Protein AF-A0A9N8YMP3-F1 (afdb_monomer_lite)

Organism: NCBI:txid144530

Foldseek 3Di:
DQAPVVRDDDDPLQFPPDDLAPPDPDGHSHGLVVQLVQQVVVPDVPDPDFRARPPPRHGDDPVSNVVSVVCVVLSPCVLVPVVPVVPDDDDDDDDDPDDPPDLAAWEWEAELQGDTDIDRCNQQQFPLSVLVVCCVPVVQHSVQWFKDFPNDTGDRVGTCVVVVDGHHHYIYTWGFLDDDDVVRFQFKKKKKKKWADQVLDDWDWKKKKFWDQVLHTDDIATLVFAADPLFRQWGKAHWDADNVRRMIMIMIMHRLLPHDPSTFKIWIKIFTDPDQFPLRIHPMDMAIDRPVCRVDGQFDDDRVLRGRARMFRAWMFGADPVRTTTIIGNGHGFRADPVGCVRVSVSVSSSCPDD

pLDDT: mean 83.53, std 16.49, range [27.0, 98.19]

Radius of gyration: 24.07 Å; chains: 1; bounding box: 60×66×65 Å

Structure (mmCIF, N/CA/C/O backbone):
data_AF-A0A9N8YMP3-F1
#
_entry.id   AF-A0A9N8YMP3-F1
#
loop_
_atom_site.group_PDB
_atom_site.id
_atom_site.type_symbol
_atom_site.label_atom_id
_atom_site.label_alt_id
_atom_site.label_comp_id
_atom_site.label_asym_id
_atom_site.label_entity_id
_atom_site.label_seq_id
_atom_site.pdbx_PDB_ins_code
_atom_site.Cartn_x
_atom_site.Cartn_y
_atom_site.Cartn_z
_atom_site.occupancy
_atom_site.B_iso_or_equiv
_atom_site.auth_seq_id
_atom_site.auth_comp_id
_atom_site.auth_asym_id
_atom_site.auth_atom_id
_atom_site.pdbx_PDB_model_num
ATOM 1 N N . MET A 1 1 ? -25.312 -15.700 9.012 1.00 73.06 1 MET A N 1
ATOM 2 C CA . MET A 1 1 ? -25.686 -17.130 9.113 1.00 73.06 1 MET A CA 1
ATOM 3 C C . MET A 1 1 ? -25.722 -17.533 10.583 1.00 73.06 1 MET A C 1
ATOM 5 O O . MET A 1 1 ? -24.902 -17.037 11.347 1.00 73.06 1 MET A O 1
ATOM 9 N N . LYS A 1 2 ? -26.663 -18.379 11.015 1.00 79.44 2 LYS A N 1
ATOM 10 C CA . LYS A 1 2 ? -26.751 -18.807 12.422 1.00 79.44 2 LYS A CA 1
ATOM 11 C C . LYS A 1 2 ? -25.827 -20.002 12.665 1.00 79.44 2 LYS A C 1
ATOM 13 O O . LYS A 1 2 ? -25.918 -20.987 11.943 1.00 79.44 2 LYS A O 1
ATOM 18 N N . CYS A 1 3 ? -24.935 -19.908 13.651 1.00 84.88 3 CYS A N 1
ATOM 19 C CA . CYS A 1 3 ? -24.037 -21.011 14.009 1.00 84.88 3 CYS A CA 1
ATOM 20 C C . CYS A 1 3 ? -24.812 -22.107 14.757 1.00 84.88 3 CYS A C 1
ATOM 22 O O . CYS A 1 3 ? -25.481 -21.805 15.743 1.00 84.88 3 CYS A O 1
ATOM 24 N N . SER A 1 4 ? -24.698 -23.369 14.338 1.00 90.19 4 SER A N 1
ATOM 25 C CA . SER A 1 4 ? -25.407 -24.500 14.963 1.00 90.19 4 SER A CA 1
ATOM 26 C C . SER A 1 4 ? -24.904 -24.835 16.373 1.00 90.19 4 SER A C 1
ATOM 28 O O . SER A 1 4 ? -25.681 -25.296 17.206 1.00 90.19 4 SER A O 1
ATOM 30 N N . ALA A 1 5 ? -23.638 -24.539 16.684 1.00 89.06 5 ALA A N 1
ATOM 31 C CA . ALA A 1 5 ? -23.069 -24.774 18.011 1.00 89.06 5 ALA A CA 1
ATOM 32 C C . ALA A 1 5 ? -23.401 -23.656 19.014 1.00 89.06 5 ALA A C 1
ATOM 34 O O . ALA A 1 5 ? -23.976 -23.920 20.062 1.00 89.06 5 ALA A O 1
ATOM 35 N N . CYS A 1 6 ? -23.057 -22.395 18.714 1.00 85.75 6 CYS A N 1
ATOM 36 C CA . CYS A 1 6 ? -23.296 -21.288 19.656 1.00 85.75 6 CYS A CA 1
ATOM 37 C C . CYS A 1 6 ? -24.661 -20.609 19.504 1.00 85.75 6 CYS A C 1
ATOM 39 O O . CYS A 1 6 ? -24.975 -19.733 20.297 1.00 85.75 6 CYS A O 1
ATOM 41 N N . GLN A 1 7 ? -25.456 -20.967 18.490 1.00 86.75 7 GLN A N 1
ATOM 42 C CA . GLN A 1 7 ? -26.788 -20.406 18.215 1.00 86.75 7 GLN A CA 1
ATOM 43 C C . GLN A 1 7 ? -26.826 -18.884 17.970 1.00 86.75 7 GLN A C 1
ATOM 45 O O . GLN A 1 7 ? -27.905 -18.306 17.848 1.00 86.75 7 GLN A O 1
ATOM 50 N N . ILE A 1 8 ? -25.668 -18.235 17.817 1.00 75.69 8 ILE A N 1
ATOM 51 C CA . ILE A 1 8 ? -25.543 -16.801 17.533 1.00 75.69 8 ILE A CA 1
ATOM 52 C C . ILE A 1 8 ? -25.582 -16.563 16.015 1.00 75.69 8 ILE A C 1
ATOM 54 O O . ILE A 1 8 ? -25.026 -17.342 15.232 1.00 75.69 8 ILE A O 1
ATOM 58 N N . ASN A 1 9 ? -26.219 -15.464 15.598 1.00 69.75 9 ASN A N 1
ATOM 59 C CA . ASN A 1 9 ? -26.126 -14.957 14.230 1.00 69.75 9 ASN A CA 1
ATOM 60 C C . ASN A 1 9 ? -24.720 -14.400 13.988 1.00 69.75 9 ASN A C 1
ATOM 62 O O . ASN A 1 9 ? -24.316 -13.427 14.613 1.00 69.75 9 ASN A O 1
ATOM 66 N N . LYS A 1 10 ? -23.976 -15.038 13.090 1.00 77.06 10 LYS A N 1
ATOM 67 C CA . LYS A 1 10 ? -22.593 -14.705 12.748 1.00 77.06 10 LYS A CA 1
ATOM 68 C C . LYS A 1 10 ? -22.491 -14.193 11.315 1.00 77.06 10 LYS A C 1
ATOM 70 O O . LYS A 1 10 ? -23.307 -14.559 10.458 1.00 77.06 10 LYS A O 1
ATOM 75 N N . LEU A 1 11 ? -21.501 -13.351 11.044 1.00 70.94 11 LEU A N 1
ATOM 76 C CA . LEU A 1 11 ? -21.203 -12.922 9.679 1.00 70.94 11 LEU A CA 1
ATOM 77 C C . LEU A 1 11 ? -20.688 -14.113 8.861 1.00 70.94 11 LEU A C 1
ATOM 79 O O . LEU A 1 11 ? -20.148 -15.074 9.405 1.00 70.94 11 LEU A O 1
ATOM 83 N N . THR A 1 12 ? -20.860 -14.071 7.541 1.00 72.25 12 THR A N 1
ATOM 84 C CA . THR A 1 12 ? -20.462 -15.188 6.668 1.00 72.25 12 THR A CA 1
ATOM 85 C C . THR A 1 12 ? -18.964 -15.485 6.749 1.00 72.25 12 THR A C 1
ATOM 87 O O . THR A 1 12 ? -18.567 -16.644 6.742 1.00 72.25 12 THR A O 1
ATOM 90 N N . ASN A 1 13 ? -18.140 -14.449 6.925 1.00 75.81 13 ASN A N 1
ATOM 91 C CA . ASN A 1 13 ? -16.690 -14.564 7.090 1.00 75.81 13 ASN A CA 1
ATOM 92 C C . ASN A 1 13 ? -16.248 -15.119 8.459 1.00 75.81 13 ASN A C 1
ATOM 94 O O . ASN A 1 13 ? -15.053 -15.308 8.666 1.00 75.81 13 ASN A O 1
ATOM 98 N N . GLU A 1 14 ? -17.178 -15.378 9.384 1.00 80.75 14 GLU A N 1
ATOM 99 C CA . GLU A 1 14 ? -16.896 -16.060 10.653 1.00 80.75 14 GLU A CA 1
ATOM 100 C C . GLU A 1 14 ? -17.025 -17.582 10.562 1.00 80.75 14 GLU A C 1
ATOM 102 O O . GLU A 1 14 ? -16.758 -18.288 11.537 1.00 80.75 14 GLU A O 1
ATOM 107 N N . PHE A 1 15 ? -17.450 -18.100 9.412 1.00 86.81 15 PHE A N 1
ATOM 108 C CA . PHE A 1 15 ? -17.493 -19.526 9.115 1.00 86.81 15 PHE A CA 1
ATOM 109 C C . PHE A 1 15 ? -16.256 -19.927 8.307 1.00 86.81 15 PHE A C 1
ATOM 111 O O . PHE A 1 15 ? -15.625 -19.069 7.684 1.00 86.81 15 PHE A O 1
ATOM 118 N N . PRO A 1 16 ? -15.873 -21.215 8.327 1.00 82.69 16 PRO A N 1
ATOM 119 C CA . PRO A 1 16 ? -14.780 -21.703 7.503 1.00 82.69 16 PRO A CA 1
ATOM 120 C C . PRO A 1 16 ? -15.005 -21.335 6.029 1.00 82.69 16 PRO A C 1
ATOM 122 O O . PRO A 1 16 ? -16.099 -21.567 5.512 1.00 82.69 16 PRO A O 1
ATOM 125 N N . PRO A 1 17 ? -13.999 -20.764 5.343 1.00 70.50 17 PRO A N 1
ATOM 126 C CA . PRO A 1 17 ? -14.133 -20.371 3.939 1.00 70.50 17 PRO A CA 1
ATOM 127 C C . PRO A 1 17 ? -14.216 -21.581 2.995 1.00 70.50 17 PRO A C 1
ATOM 129 O O . PRO A 1 17 ? -14.598 -21.440 1.837 1.00 70.50 17 PRO A O 1
ATOM 132 N N . THR A 1 18 ? -13.847 -22.764 3.487 1.00 78.44 18 THR A N 1
ATOM 133 C CA . THR A 1 18 ? -13.845 -24.043 2.775 1.00 78.44 18 THR A CA 1
ATOM 134 C C . THR A 1 18 ? -14.476 -25.129 3.644 1.00 78.44 18 THR A C 1
ATOM 136 O O . THR A 1 18 ? -14.798 -24.908 4.816 1.00 78.44 18 THR A O 1
ATOM 139 N N . LYS A 1 19 ? -14.658 -26.324 3.074 1.00 87.75 19 LYS A N 1
ATOM 140 C CA . LYS A 1 19 ? -15.100 -27.502 3.827 1.00 87.75 19 LYS A CA 1
ATOM 141 C C . LYS A 1 19 ? -14.121 -27.801 4.989 1.00 87.75 19 LYS A C 1
ATOM 143 O O . LYS A 1 19 ? -12.931 -27.515 4.843 1.00 87.75 19 LYS A O 1
ATOM 148 N N . PRO A 1 20 ? -14.582 -28.362 6.129 1.00 86.69 20 PRO A N 1
ATOM 149 C CA . PRO A 1 20 ? -13.708 -28.681 7.267 1.00 86.69 20 PRO A CA 1
ATOM 150 C C . PRO A 1 20 ? -12.558 -29.636 6.933 1.00 86.69 20 PRO A C 1
ATOM 152 O O . PRO A 1 20 ? -11.473 -29.499 7.489 1.00 86.69 20 PRO A O 1
ATOM 155 N N . THR A 1 21 ? -12.805 -30.588 6.033 1.00 88.81 21 THR A N 1
ATOM 156 C CA . THR A 1 21 ? -11.794 -31.442 5.400 1.00 88.81 21 THR A CA 1
ATOM 157 C C . THR A 1 21 ? -12.137 -31.636 3.935 1.00 88.81 21 THR A C 1
ATOM 159 O O . THR A 1 21 ? -13.293 -31.457 3.534 1.00 88.81 21 THR A O 1
ATOM 162 N N . ASP A 1 22 ? -11.171 -32.106 3.152 1.00 87.06 22 ASP A N 1
ATOM 163 C CA . ASP A 1 22 ? -11.402 -32.468 1.750 1.00 87.06 22 ASP A CA 1
ATOM 164 C C . ASP A 1 22 ? -12.348 -33.674 1.602 1.00 87.06 22 ASP A C 1
ATOM 166 O O . ASP A 1 22 ? -12.923 -33.897 0.539 1.00 87.06 22 ASP A O 1
ATOM 170 N N . LYS A 1 23 ? -12.551 -34.440 2.685 1.00 88.50 23 LYS A N 1
ATOM 171 C CA . LYS A 1 23 ? -13.461 -35.598 2.749 1.00 88.50 23 LYS A CA 1
ATOM 172 C C . LYS A 1 23 ? -14.896 -35.226 3.131 1.00 88.50 23 LYS A C 1
ATOM 174 O O . LYS A 1 23 ? -15.773 -36.085 3.108 1.00 88.50 23 LYS A O 1
ATOM 179 N N . CYS A 1 24 ? -15.148 -33.982 3.529 1.00 88.06 24 CYS A N 1
ATOM 180 C CA . CYS A 1 24 ? -16.499 -33.507 3.796 1.00 88.06 24 CYS A CA 1
ATOM 181 C C . CYS A 1 24 ? -17.263 -33.312 2.476 1.00 88.06 24 CYS A C 1
ATOM 183 O O . CYS A 1 24 ? -16.731 -32.770 1.511 1.00 88.06 24 CYS A O 1
ATOM 185 N N . GLU A 1 25 ? -18.556 -33.639 2.458 1.00 88.88 25 GLU A N 1
ATOM 186 C CA . GLU A 1 25 ? -19.487 -33.233 1.385 1.00 88.88 25 GLU A CA 1
ATOM 187 C C . GLU A 1 25 ? -20.418 -32.095 1.811 1.00 88.88 25 GLU A C 1
ATOM 189 O O . GLU A 1 25 ? -21.460 -31.844 1.214 1.00 88.88 25 GLU A O 1
ATOM 194 N N . HIS A 1 26 ? -20.024 -31.376 2.858 1.00 83.19 26 HIS A N 1
ATOM 195 C CA . HIS A 1 26 ? -20.776 -30.266 3.417 1.00 83.19 26 HIS A CA 1
ATOM 196 C C . HIS A 1 26 ? -19.856 -29.079 3.713 1.00 83.19 26 HIS A C 1
ATOM 198 O O . HIS A 1 26 ? -18.647 -29.222 3.917 1.00 83.19 26 HIS A O 1
ATOM 204 N N . VAL A 1 27 ? -20.460 -27.895 3.761 1.00 85.38 27 VAL A N 1
ATOM 205 C CA . VAL A 1 27 ? -19.875 -26.722 4.415 1.00 85.38 27 VAL A CA 1
ATOM 206 C C . VAL A 1 27 ? -20.202 -26.762 5.906 1.00 85.38 27 VAL A C 1
ATOM 208 O O . VAL A 1 27 ? -21.187 -27.379 6.312 1.00 85.38 27 VAL A O 1
ATOM 211 N N . SER A 1 28 ? -19.367 -26.132 6.730 1.00 89.50 28 SER A N 1
ATOM 212 C CA . SER A 1 28 ? -19.581 -26.128 8.178 1.00 89.50 28 SER A CA 1
ATOM 213 C C . SER A 1 28 ? -20.767 -25.257 8.570 1.00 89.50 28 SER A C 1
ATOM 215 O O . SER A 1 28 ? -20.823 -24.081 8.205 1.00 89.50 28 SER A O 1
ATOM 217 N N . THR A 1 29 ? -21.671 -25.792 9.389 1.00 91.06 29 THR A N 1
ATOM 218 C CA . THR A 1 29 ? -22.718 -25.004 10.063 1.00 91.06 29 THR A CA 1
ATOM 219 C C . THR A 1 29 ? -22.224 -24.384 11.374 1.00 91.06 29 THR A C 1
ATOM 221 O O . THR A 1 29 ? -22.934 -23.596 12.006 1.00 91.06 29 THR A O 1
ATOM 224 N N . LEU A 1 30 ? -20.991 -24.699 11.784 1.00 91.44 30 LEU A N 1
ATOM 225 C CA . LEU A 1 30 ? -20.308 -24.095 12.920 1.00 91.44 30 LEU A CA 1
ATOM 226 C C . LEU A 1 30 ? -19.446 -22.917 12.455 1.00 91.44 30 LEU A C 1
ATOM 228 O O . LEU A 1 30 ? -18.732 -23.008 11.454 1.00 91.44 30 LEU A O 1
ATOM 232 N N . CYS A 1 31 ? -19.452 -21.829 13.227 1.00 91.19 31 CYS A N 1
ATOM 233 C CA . CYS A 1 31 ? -18.470 -20.760 13.059 1.00 91.19 31 CYS A CA 1
ATOM 234 C C . CYS A 1 31 ? -17.057 -21.261 13.414 1.00 91.19 31 CYS A C 1
ATOM 236 O O . CYS A 1 31 ? -16.902 -22.184 14.218 1.00 91.19 31 CYS A O 1
ATOM 238 N N . LEU A 1 32 ? -16.024 -20.619 12.863 1.00 88.25 32 LEU A N 1
ATOM 239 C CA . LEU A 1 32 ? -14.609 -20.974 13.038 1.00 88.25 32 LEU A CA 1
ATOM 240 C C . LEU A 1 32 ? -14.211 -21.126 14.512 1.00 88.25 32 LEU A C 1
ATOM 242 O O . LEU A 1 32 ? -13.500 -22.067 14.850 1.00 88.25 32 LEU A O 1
ATOM 246 N N . ARG A 1 33 ? -14.719 -20.256 15.400 1.00 91.31 33 ARG A N 1
ATOM 247 C CA . ARG A 1 33 ? -14.488 -20.356 16.853 1.00 91.31 33 ARG A CA 1
ATOM 248 C C . ARG A 1 33 ? -14.958 -21.694 17.416 1.00 91.31 33 ARG A C 1
ATOM 250 O O . ARG A 1 33 ? -14.217 -22.359 18.129 1.00 91.31 33 ARG A O 1
ATOM 257 N N . CYS A 1 34 ? -16.211 -22.046 17.136 1.00 92.69 34 CYS A N 1
ATOM 258 C CA . CYS A 1 34 ? -16.833 -23.256 17.664 1.00 92.69 34 CYS A CA 1
ATOM 259 C C . CYS A 1 34 ? -16.212 -24.508 17.051 1.00 92.69 34 CYS A C 1
ATOM 261 O O . CYS A 1 34 ? -15.977 -25.472 17.769 1.00 92.69 34 CYS A O 1
ATOM 263 N N . LEU A 1 35 ? -15.910 -24.468 15.752 1.00 92.00 35 LEU A N 1
ATOM 264 C CA . LEU A 1 35 ? -15.266 -25.578 15.064 1.00 92.00 35 LEU A CA 1
ATOM 265 C C . LEU A 1 35 ? -13.868 -25.858 15.634 1.00 92.00 35 LEU A C 1
ATOM 267 O O . LEU A 1 35 ? -13.554 -27.003 15.940 1.00 92.00 35 LEU A O 1
ATOM 271 N N . VAL A 1 36 ? -13.052 -24.818 15.842 1.00 91.00 36 VAL A N 1
ATOM 272 C CA . VAL A 1 36 ? -11.715 -24.974 16.433 1.00 91.00 36 VAL A CA 1
ATOM 273 C C . VAL A 1 36 ? -11.778 -25.455 17.878 1.00 91.00 36 VAL A C 1
ATOM 275 O O . VAL A 1 36 ? -11.037 -26.367 18.231 1.00 91.00 36 VAL A O 1
ATOM 278 N N . ALA A 1 37 ? -12.688 -24.915 18.692 1.00 90.69 37 ALA A N 1
ATOM 279 C CA . ALA A 1 37 ? -12.863 -25.383 20.066 1.00 90.69 37 ALA A CA 1
ATOM 280 C C . ALA A 1 37 ? -13.199 -26.884 20.122 1.00 90.69 37 ALA A C 1
ATOM 282 O O . ALA A 1 37 ? -12.746 -27.591 21.019 1.00 90.69 37 ALA A O 1
ATOM 283 N N . GLU A 1 38 ? -13.967 -27.388 19.156 1.00 91.12 38 GLU A N 1
ATOM 284 C CA . GLU A 1 38 ? -14.316 -28.805 19.097 1.00 91.12 38 GLU A CA 1
ATOM 285 C C . GLU A 1 38 ? -13.156 -29.684 18.599 1.00 91.12 38 GLU A C 1
ATOM 287 O O . GLU A 1 38 ? -12.966 -30.791 19.100 1.00 91.12 38 GLU A O 1
ATOM 292 N N . ILE A 1 39 ? -12.319 -29.174 17.689 1.00 89.44 39 ILE A N 1
ATOM 293 C CA . ILE A 1 39 ? -11.058 -29.824 17.290 1.00 89.44 39 ILE A CA 1
ATOM 294 C C . ILE A 1 39 ? -10.093 -29.916 18.484 1.00 89.44 39 ILE A C 1
ATOM 296 O O . ILE A 1 39 ? -9.478 -30.956 18.710 1.00 89.44 39 ILE A O 1
ATOM 300 N N . GLU A 1 40 ? -9.969 -28.851 19.279 1.00 88.25 40 GLU A N 1
ATOM 301 C CA . GLU A 1 40 ? -9.091 -28.819 20.456 1.00 88.25 40 GLU A CA 1
ATOM 302 C C . GLU A 1 40 ? -9.563 -29.769 21.568 1.00 88.25 40 GLU A C 1
ATOM 304 O O . GLU A 1 40 ? -8.735 -30.418 22.201 1.00 88.25 40 GLU A O 1
ATOM 309 N N . LYS A 1 41 ? -10.878 -29.943 21.765 1.00 88.12 41 LYS A N 1
ATOM 310 C CA . LYS A 1 41 ? -11.416 -30.936 22.718 1.00 88.12 41 LYS A CA 1
ATOM 311 C C . LYS A 1 41 ? -11.065 -32.380 22.360 1.00 88.12 41 LYS A C 1
ATOM 313 O O . LYS A 1 41 ? -10.952 -33.212 23.262 1.00 88.12 41 LYS A O 1
ATOM 318 N N . GLN A 1 42 ? -10.916 -32.679 21.069 1.00 86.38 42 GLN A N 1
ATOM 319 C CA . GLN A 1 42 ? -10.496 -33.998 20.589 1.00 86.38 42 GLN A CA 1
ATOM 320 C C . GLN A 1 42 ? -8.990 -34.237 20.800 1.00 86.38 42 GLN A C 1
ATOM 322 O O . GLN A 1 42 ? -8.567 -35.384 20.908 1.00 86.38 42 GLN A O 1
ATOM 327 N N . LYS A 1 43 ? -8.179 -33.175 20.942 1.00 79.81 43 LYS A N 1
ATOM 328 C CA . LYS A 1 43 ? -6.745 -33.246 21.280 1.00 79.81 43 LYS A CA 1
ATOM 329 C C . LYS A 1 43 ? -6.539 -33.525 22.776 1.00 79.81 43 LYS A C 1
ATOM 331 O O . LYS A 1 43 ? -6.005 -32.693 23.506 1.00 79.81 43 LYS A O 1
ATOM 336 N N . LYS A 1 44 ? -6.961 -34.694 23.270 1.00 70.75 44 LYS A N 1
ATOM 337 C CA . LYS A 1 44 ? -6.596 -35.133 24.629 1.00 70.75 44 LYS A CA 1
ATOM 338 C C . LYS A 1 44 ? -5.189 -35.747 24.619 1.00 70.75 44 LYS A C 1
ATOM 340 O O . LYS A 1 44 ? -4.890 -36.545 23.736 1.00 70.75 44 LYS A O 1
ATOM 345 N N . PRO A 1 45 ? -4.334 -35.449 25.617 1.00 59.53 45 PRO A N 1
ATOM 346 C CA . PRO A 1 45 ? -2.934 -35.895 25.650 1.00 59.53 45 PRO A CA 1
ATOM 347 C C . PRO A 1 45 ? -2.736 -37.421 25.750 1.00 59.53 45 PRO A C 1
ATOM 349 O O . PRO A 1 45 ? -1.603 -37.888 25.718 1.00 59.53 45 PRO A O 1
ATOM 352 N N . SER A 1 46 ? -3.813 -38.204 25.864 1.00 57.81 46 SER A N 1
ATOM 353 C CA . SER A 1 46 ? -3.794 -39.661 26.036 1.00 57.81 46 SER A CA 1
ATOM 354 C C . SER A 1 46 ? -4.654 -40.441 25.026 1.00 57.81 46 SER A C 1
ATOM 356 O O . SER A 1 46 ? -4.819 -41.648 25.190 1.00 57.81 46 SER A O 1
ATOM 358 N N . SER A 1 47 ? -5.199 -39.803 23.981 1.00 58.06 47 SER A N 1
ATOM 359 C CA . SER A 1 47 ? -6.015 -40.487 22.962 1.00 58.06 47 SER A CA 1
ATOM 360 C C . SER A 1 47 ? -5.237 -40.746 21.667 1.00 58.06 47 SER A C 1
ATOM 362 O O . SER A 1 47 ? -4.741 -39.814 21.044 1.00 58.06 47 SER A O 1
ATOM 364 N N . ILE A 1 48 ? -5.199 -42.012 21.233 1.00 60.12 48 ILE A N 1
ATOM 365 C CA . ILE A 1 48 ? -4.673 -42.471 19.925 1.00 60.12 48 ILE A CA 1
ATOM 366 C C . ILE A 1 48 ? -5.689 -42.201 18.787 1.00 60.12 48 ILE A C 1
ATOM 368 O O . ILE A 1 48 ? -5.434 -42.470 17.615 1.00 60.12 48 ILE A O 1
ATOM 372 N N . GLU A 1 49 ? -6.871 -41.672 19.111 1.00 66.62 49 GLU A N 1
ATOM 373 C CA . GLU A 1 49 ? -7.942 -41.454 18.141 1.00 66.62 49 GLU A CA 1
ATOM 374 C C . GLU A 1 49 ? -7.633 -40.306 17.172 1.00 66.62 49 GLU A C 1
ATOM 376 O O . GLU A 1 49 ? -7.294 -39.189 17.563 1.00 66.62 49 GLU A O 1
ATOM 381 N N . SER A 1 50 ? -7.794 -40.589 15.876 1.00 78.94 50 SER A N 1
ATOM 382 C CA . SER A 1 50 ? -7.704 -39.597 14.806 1.00 78.94 50 SER A CA 1
ATOM 383 C C . SER A 1 50 ? -8.795 -38.536 14.968 1.00 78.94 50 SER A C 1
ATOM 385 O O . SER A 1 50 ? -9.971 -38.897 15.053 1.00 78.94 50 SER A O 1
ATOM 387 N N . ILE A 1 51 ? -8.427 -37.256 14.918 1.00 89.12 51 ILE A N 1
ATOM 388 C CA . ILE A 1 51 ? -9.369 -36.127 14.956 1.00 89.12 51 ILE A CA 1
ATOM 389 C C . ILE A 1 51 ? -10.318 -36.190 13.756 1.00 89.12 51 ILE A C 1
ATOM 391 O O . ILE A 1 51 ? -9.909 -36.480 12.628 1.00 89.12 51 ILE A O 1
ATOM 395 N N . ARG A 1 52 ? -11.603 -35.928 14.001 1.00 92.62 52 ARG A N 1
ATOM 396 C CA . ARG A 1 52 ? -12.687 -36.060 13.022 1.00 92.62 52 ARG A CA 1
ATOM 397 C C . ARG A 1 52 ? -13.545 -34.800 12.960 1.00 92.62 52 ARG A C 1
ATOM 399 O O . ARG A 1 52 ? -13.695 -34.066 13.937 1.00 92.62 52 ARG A O 1
ATOM 406 N N . CYS A 1 53 ? -14.137 -34.572 11.790 1.00 91.12 53 CYS A N 1
ATOM 407 C CA . CYS A 1 53 ? -15.134 -33.534 11.582 1.00 91.12 53 CYS A CA 1
ATOM 408 C C . CYS A 1 53 ? -16.354 -33.800 12.468 1.00 91.12 53 CYS A C 1
ATOM 410 O O . CYS A 1 53 ? -16.887 -34.905 12.506 1.00 91.12 53 CYS A O 1
ATOM 412 N N . VAL A 1 54 ? -16.830 -32.763 13.139 1.00 90.81 54 VAL A N 1
ATOM 413 C CA . VAL A 1 54 ? -17.838 -32.869 14.204 1.00 90.81 54 VAL A CA 1
ATOM 414 C C . VAL A 1 54 ? -19.267 -32.979 13.672 1.00 90.81 54 VAL A C 1
ATOM 416 O O . VAL A 1 54 ? -20.179 -33.315 14.416 1.00 90.81 54 VAL A O 1
ATOM 419 N N . GLU A 1 55 ? -19.460 -32.717 12.378 1.00 91.75 55 GLU A N 1
ATOM 420 C CA . GLU A 1 55 ? -20.767 -32.761 11.715 1.00 91.75 55 GLU A CA 1
ATOM 421 C C . GLU A 1 55 ? -20.987 -34.050 10.912 1.00 91.75 55 GLU A C 1
ATOM 423 O O . GLU A 1 55 ? -22.120 -34.505 10.799 1.00 91.75 55 GLU A O 1
ATOM 428 N N . CYS A 1 56 ? -19.925 -34.660 10.368 1.00 91.94 56 CYS A N 1
ATOM 429 C CA . CYS A 1 56 ? -20.035 -35.867 9.532 1.00 91.94 56 CYS A CA 1
ATOM 430 C C . CYS A 1 56 ? -19.086 -37.011 9.916 1.00 91.94 56 CYS A C 1
ATOM 432 O O . CYS A 1 56 ? -19.088 -38.053 9.267 1.00 91.94 56 CYS A O 1
ATOM 434 N N . ASN A 1 57 ? -18.260 -36.834 10.951 1.00 91.81 57 ASN A N 1
ATOM 435 C CA . ASN A 1 57 ? -17.305 -37.825 11.453 1.00 91.81 57 ASN A CA 1
ATOM 436 C C . ASN A 1 57 ? -16.172 -38.227 10.477 1.00 91.81 57 ASN A C 1
ATOM 438 O O . ASN A 1 57 ? -15.438 -39.194 10.725 1.00 91.81 57 ASN A O 1
ATOM 442 N N . SER A 1 58 ? -15.995 -37.479 9.382 1.00 91.44 58 SER A N 1
ATOM 443 C CA . SER A 1 58 ? -14.898 -37.675 8.425 1.00 91.44 58 SER A CA 1
ATOM 444 C C . SER A 1 58 ? -13.532 -37.397 9.070 1.00 91.44 58 SER A C 1
ATOM 446 O O . SER A 1 58 ? -13.400 -36.408 9.791 1.00 91.44 58 SER A O 1
ATOM 448 N N . PRO A 1 59 ? -12.501 -38.229 8.828 1.00 90.44 59 PRO A N 1
ATOM 449 C CA . PRO A 1 59 ? -11.182 -38.059 9.441 1.00 90.44 59 PRO A CA 1
ATOM 450 C C . PRO A 1 59 ? -10.458 -36.818 8.907 1.00 90.44 59 PRO A C 1
ATOM 452 O O . PRO A 1 59 ? -10.470 -36.586 7.696 1.00 90.44 59 PRO A O 1
ATOM 455 N N . MET A 1 60 ? -9.801 -36.075 9.803 1.00 90.69 60 MET A N 1
ATOM 456 C CA . MET A 1 60 ? -9.024 -34.867 9.498 1.00 90.69 60 MET A CA 1
ATOM 457 C C . MET A 1 60 ? -7.524 -35.128 9.655 1.00 90.69 60 MET A C 1
ATOM 459 O O . MET A 1 60 ? -7.085 -35.635 10.691 1.00 90.69 60 MET A O 1
ATOM 463 N N . ASN A 1 61 ? -6.722 -34.743 8.666 1.00 87.94 61 ASN A N 1
ATOM 464 C CA . ASN A 1 61 ? -5.263 -34.806 8.765 1.00 87.94 61 ASN A CA 1
ATOM 465 C C . ASN A 1 61 ? -4.683 -33.580 9.505 1.00 87.94 61 ASN A C 1
ATOM 467 O O . ASN A 1 61 ? -5.380 -32.597 9.758 1.00 87.94 61 ASN A O 1
ATOM 471 N N . GLU A 1 62 ? -3.404 -33.636 9.884 1.00 84.38 62 GLU A N 1
ATOM 472 C CA . GLU A 1 62 ? -2.752 -32.566 10.658 1.00 84.38 62 GLU A CA 1
ATOM 473 C C . GLU A 1 62 ? -2.686 -31.228 9.905 1.00 84.38 62 GLU A C 1
ATOM 475 O O . GLU A 1 62 ? -2.836 -30.172 10.517 1.00 84.38 62 GLU A O 1
ATOM 480 N N . THR A 1 63 ? -2.519 -31.249 8.579 1.00 80.56 63 THR A N 1
ATOM 481 C CA . THR A 1 63 ? -2.462 -30.037 7.748 1.00 80.56 63 THR A CA 1
ATOM 482 C C . THR A 1 63 ? -3.810 -29.317 7.704 1.00 80.56 63 THR A C 1
ATOM 484 O O . THR A 1 63 ? -3.857 -28.097 7.852 1.00 80.56 63 THR A O 1
ATOM 487 N N . GLU A 1 64 ? -4.913 -30.055 7.565 1.00 88.19 64 GLU A N 1
ATOM 488 C CA . GLU A 1 64 ? -6.282 -29.519 7.610 1.00 88.19 64 GLU A CA 1
ATOM 489 C C . GLU A 1 64 ? -6.594 -28.906 8.984 1.00 88.19 64 GLU A C 1
ATOM 491 O O . GLU A 1 64 ? -7.170 -27.818 9.083 1.00 88.19 64 GLU A O 1
ATOM 496 N N . GLN A 1 65 ? -6.159 -29.572 10.059 1.00 87.94 65 GLN A N 1
ATOM 497 C CA . GLN A 1 65 ? -6.297 -29.048 11.417 1.00 87.94 65 GLN A CA 1
ATOM 498 C C . GLN A 1 65 ? -5.505 -27.749 11.605 1.00 87.94 65 GLN A C 1
ATOM 500 O O . GLN A 1 65 ? -6.057 -26.768 12.108 1.00 87.94 65 GLN A O 1
ATOM 505 N N . GLU A 1 66 ? -4.229 -27.721 11.203 1.00 83.19 66 GLU A N 1
ATOM 506 C CA . GLU A 1 66 ? -3.384 -26.530 11.350 1.00 83.19 66 GLU A CA 1
ATOM 507 C C . GLU A 1 66 ? -3.882 -25.377 10.475 1.00 83.19 66 GLU A C 1
ATOM 509 O O . GLU A 1 66 ? -3.818 -24.220 10.893 1.00 83.19 66 GLU A O 1
ATOM 514 N N . PHE A 1 67 ? -4.456 -25.669 9.304 1.00 81.75 67 PHE A N 1
ATOM 515 C CA . PHE A 1 67 ? -5.108 -24.667 8.465 1.00 81.75 67 PHE A CA 1
ATOM 516 C C . PHE A 1 67 ? -6.286 -24.002 9.186 1.00 81.75 67 PHE A C 1
ATOM 518 O O . PHE A 1 67 ? -6.353 -22.772 9.234 1.00 81.75 67 PHE A O 1
ATOM 525 N N . LEU A 1 68 ? -7.195 -24.774 9.792 1.00 83.75 68 LEU A N 1
ATOM 526 C CA . LEU A 1 68 ? -8.336 -24.222 10.534 1.00 83.75 68 LEU A CA 1
ATOM 527 C C . LEU A 1 68 ? -7.894 -23.459 11.789 1.00 83.75 68 LEU A C 1
ATOM 529 O O . LEU A 1 68 ? -8.399 -22.364 12.054 1.00 83.75 68 LEU A O 1
ATOM 533 N N . LEU A 1 69 ? -6.911 -23.989 12.523 1.00 83.25 69 LEU A N 1
ATOM 534 C CA . LEU A 1 69 ? -6.309 -23.332 13.687 1.00 83.25 69 LEU A CA 1
ATOM 535 C C . LEU A 1 69 ? -5.647 -22.008 13.301 1.00 83.25 69 LEU A C 1
ATOM 537 O O . LEU A 1 69 ? -5.877 -20.992 13.954 1.00 83.25 69 LEU A O 1
ATOM 541 N N . THR A 1 70 ? -4.876 -21.992 12.215 1.00 72.75 70 THR A N 1
ATOM 542 C CA . THR A 1 70 ? -4.212 -20.790 11.696 1.00 72.75 70 THR A CA 1
ATOM 543 C C . THR A 1 70 ? -5.222 -19.790 11.142 1.00 72.75 70 THR A C 1
ATOM 545 O O . THR A 1 70 ? -5.102 -18.595 11.407 1.00 72.75 70 THR A O 1
ATOM 548 N N . THR A 1 71 ? -6.268 -20.257 10.457 1.00 75.88 71 THR A N 1
ATOM 549 C CA . THR A 1 71 ? -7.375 -19.418 9.972 1.00 75.88 71 THR A CA 1
ATOM 550 C C . THR A 1 71 ? -8.095 -18.748 11.135 1.00 75.88 71 THR A C 1
ATOM 552 O O . THR A 1 71 ? -8.335 -17.548 11.093 1.00 75.88 71 THR A O 1
ATOM 555 N N . TRP A 1 72 ? -8.373 -19.480 12.216 1.00 83.06 72 TRP A N 1
ATOM 556 C CA . TRP A 1 72 ? -8.927 -18.918 13.447 1.00 83.06 72 TRP A CA 1
ATOM 557 C C . TRP A 1 72 ? -7.939 -18.000 14.173 1.00 83.06 72 TRP A C 1
ATOM 559 O O . TRP A 1 72 ? -8.336 -16.968 14.705 1.00 83.06 72 TRP A O 1
ATOM 569 N N . ARG A 1 73 ? -6.646 -18.332 14.228 1.00 75.88 73 ARG A N 1
ATOM 570 C CA . ARG A 1 73 ? -5.598 -17.502 14.852 1.00 75.88 73 ARG A CA 1
ATOM 571 C C . ARG A 1 73 ? -5.460 -16.152 14.144 1.00 75.88 73 ARG A C 1
ATOM 573 O O . ARG A 1 73 ? -5.375 -15.129 14.813 1.00 75.88 73 ARG A O 1
ATOM 580 N N . ASN A 1 74 ? -5.541 -16.164 12.818 1.00 67.94 74 ASN A N 1
ATOM 581 C CA . ASN A 1 74 ? -5.419 -14.991 11.955 1.00 67.94 74 ASN A CA 1
ATOM 582 C C . ASN A 1 74 ? -6.778 -14.377 11.580 1.00 67.94 74 ASN A C 1
ATOM 584 O O . ASN A 1 74 ? -6.830 -13.422 10.804 1.00 67.94 74 ASN A O 1
ATOM 588 N N . ALA A 1 75 ? -7.878 -14.916 12.118 1.00 67.06 75 ALA A N 1
ATOM 589 C CA . ALA A 1 75 ? -9.232 -14.470 11.835 1.00 67.06 75 ALA A CA 1
ATOM 590 C C . ALA A 1 75 ? -9.402 -13.019 12.271 1.00 67.06 75 ALA A C 1
ATOM 592 O O . ALA A 1 75 ? -9.496 -12.704 13.456 1.00 67.06 75 ALA A O 1
ATOM 593 N N . ALA A 1 76 ? -9.500 -12.125 11.298 1.00 53.50 76 ALA A N 1
ATOM 594 C CA . ALA A 1 76 ? -9.529 -10.700 11.568 1.00 53.50 76 ALA A CA 1
ATOM 595 C C . ALA A 1 76 ? -10.823 -10.242 12.295 1.00 53.50 76 ALA A C 1
ATOM 597 O O . ALA A 1 76 ? -10.873 -9.131 12.812 1.00 53.50 76 ALA A O 1
ATOM 598 N N . PHE A 1 77 ? -11.864 -11.085 12.368 1.00 61.34 77 PHE A N 1
ATOM 599 C CA . PHE A 1 77 ? -13.095 -10.852 13.147 1.00 61.34 77 PHE A CA 1
ATOM 600 C C . PHE A 1 77 ? -12.971 -11.229 14.637 1.00 61.34 77 PHE A C 1
ATOM 602 O O . PHE A 1 77 ? -13.850 -10.891 15.427 1.00 61.34 77 PHE A O 1
ATOM 609 N N . LYS A 1 78 ? -11.874 -11.878 15.067 1.00 53.91 78 LYS A N 1
ATOM 610 C CA . LYS A 1 78 ? -11.568 -12.032 16.504 1.00 53.91 78 LYS A CA 1
ATOM 611 C C . LYS A 1 78 ? -11.447 -10.692 17.225 1.00 53.91 78 LYS A C 1
ATOM 613 O O . LYS A 1 78 ? -11.706 -10.631 18.418 1.00 53.91 78 LYS A O 1
ATOM 618 N N . LEU A 1 79 ? -11.082 -9.642 16.493 1.00 42.94 79 LEU A N 1
ATOM 619 C CA . LEU A 1 79 ? -10.983 -8.278 17.002 1.00 42.94 79 LEU A CA 1
ATOM 620 C C . LEU A 1 79 ? -12.344 -7.644 17.325 1.00 42.94 79 LEU A C 1
ATOM 622 O O . LEU A 1 79 ? -12.382 -6.706 18.111 1.00 42.94 79 LEU A O 1
ATOM 626 N N . ASP A 1 80 ? -13.437 -8.183 16.775 1.00 39.75 80 ASP A N 1
ATOM 627 C CA . ASP A 1 80 ? -14.786 -7.636 16.949 1.00 39.75 80 ASP A CA 1
ATOM 628 C C . ASP A 1 80 ? -15.609 -8.425 18.000 1.00 39.75 80 ASP A C 1
ATOM 630 O O . ASP A 1 80 ? -16.547 -7.889 18.581 1.00 39.75 80 ASP A O 1
ATOM 634 N N . ASN A 1 81 ? -15.256 -9.690 18.296 1.00 37.09 81 ASN A N 1
ATOM 635 C CA . ASN A 1 81 ? -16.159 -10.648 18.966 1.00 37.09 81 ASN A CA 1
ATOM 636 C C . ASN A 1 81 ? -15.785 -11.110 20.391 1.00 37.09 81 ASN A C 1
ATOM 638 O O . ASN A 1 81 ? -16.456 -11.993 20.936 1.00 37.09 81 ASN A O 1
ATOM 642 N N . GLU A 1 82 ? -14.790 -10.502 21.044 1.00 35.81 82 GLU A N 1
ATOM 643 C CA . GLU A 1 82 ? -14.621 -10.630 22.509 1.00 35.81 82 GLU A CA 1
ATOM 644 C C . GLU A 1 82 ? -15.588 -9.730 23.312 1.00 35.81 82 GLU A C 1
ATOM 646 O O . GLU A 1 82 ? -15.592 -9.755 24.543 1.00 35.81 82 GLU A O 1
ATOM 651 N N . LEU A 1 83 ? -16.463 -8.963 22.645 1.00 39.34 83 LEU A N 1
ATOM 652 C CA . LEU A 1 83 ? -17.525 -8.186 23.301 1.00 39.34 83 LEU A CA 1
ATOM 653 C C . LEU A 1 83 ? -18.823 -8.968 23.574 1.00 39.34 83 LEU A C 1
ATOM 655 O O . LEU A 1 83 ? -19.587 -8.561 24.444 1.00 39.34 83 LEU A O 1
ATOM 659 N N . ASP A 1 84 ? -19.054 -10.102 22.911 1.00 33.53 84 ASP A N 1
ATOM 660 C CA . ASP A 1 84 ? -20.370 -10.770 22.900 1.00 33.53 84 ASP A CA 1
ATOM 661 C C . ASP A 1 84 ? -20.553 -11.876 23.960 1.00 33.53 84 ASP A C 1
ATOM 663 O O . ASP A 1 84 ? -21.603 -12.508 24.034 1.00 33.53 84 ASP A O 1
ATOM 667 N N . LEU A 1 85 ? -19.536 -12.147 24.788 1.00 36.34 85 LEU A N 1
ATOM 668 C CA . LEU A 1 85 ? -19.617 -13.143 25.872 1.00 36.34 85 LEU A CA 1
ATOM 669 C C . LEU A 1 85 ? -19.956 -12.538 27.246 1.00 36.34 85 LEU A C 1
ATOM 671 O O . LEU A 1 85 ? -20.033 -13.274 28.224 1.00 36.34 85 LEU A O 1
ATOM 675 N N . LEU A 1 86 ? -20.190 -11.223 27.326 1.00 34.34 86 LEU A N 1
ATOM 676 C CA . LEU A 1 86 ? -20.588 -10.539 28.567 1.00 34.34 86 LEU A CA 1
ATOM 677 C C . LEU A 1 86 ? -22.025 -9.990 28.535 1.00 34.34 86 LEU A C 1
ATOM 679 O O . LEU A 1 86 ? -22.454 -9.349 29.488 1.00 34.34 86 LEU A O 1
ATOM 683 N N . SER A 1 87 ? -22.785 -10.238 27.465 1.00 33.81 87 SER A N 1
ATOM 684 C CA . SER A 1 87 ? -24.098 -9.622 27.216 1.00 33.81 87 SER A CA 1
ATOM 685 C C . SER A 1 87 ? -25.276 -10.605 27.255 1.00 33.81 87 SER A C 1
ATOM 687 O O . SER A 1 87 ? -26.292 -10.377 26.603 1.00 33.81 87 SER A O 1
ATOM 689 N N . GLN A 1 88 ? -25.194 -11.680 28.049 1.00 35.97 88 GLN A N 1
ATOM 690 C CA . GLN A 1 88 ? -26.371 -12.493 28.386 1.00 35.97 88 GLN A CA 1
ATOM 691 C C . GLN A 1 88 ? -26.410 -12.848 29.875 1.00 35.97 88 GLN A C 1
ATOM 693 O O . GLN A 1 88 ? -25.877 -13.865 30.301 1.00 35.97 88 GLN A O 1
ATOM 698 N N . ASN A 1 89 ? -27.081 -11.989 30.645 1.00 29.56 89 ASN A N 1
ATOM 699 C CA . ASN A 1 89 ? -27.98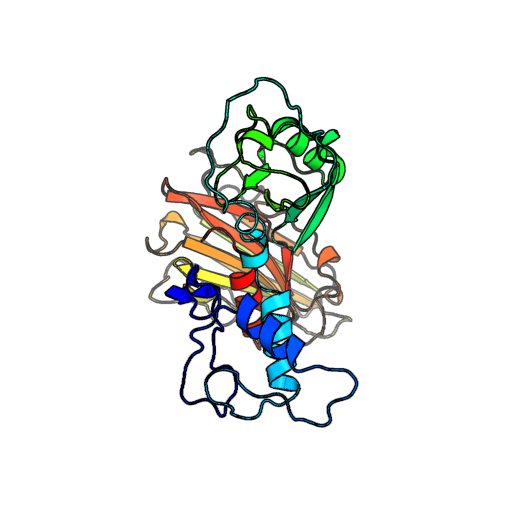2 -12.377 31.732 1.00 29.56 89 ASN A CA 1
ATOM 700 C C . ASN A 1 89 ? -28.999 -11.238 31.943 1.00 29.56 89 ASN A C 1
ATOM 702 O O . ASN A 1 89 ? -28.608 -10.155 32.378 1.00 29.56 89 ASN A O 1
ATOM 706 N N . PRO A 1 90 ? -30.291 -11.431 31.617 1.00 39.50 90 PRO A N 1
ATOM 707 C CA . PRO A 1 90 ? -31.329 -10.454 31.891 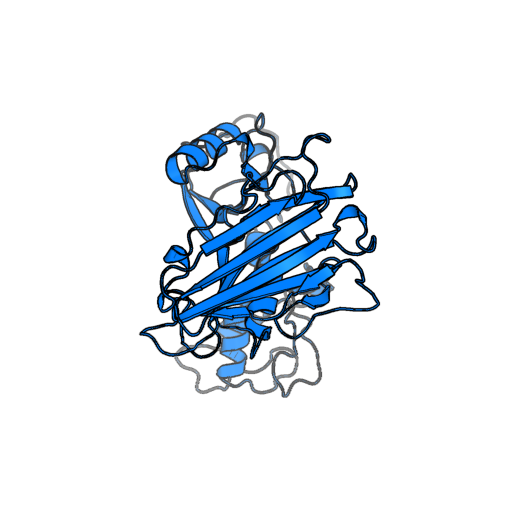1.00 39.50 90 PRO A CA 1
ATOM 708 C C . PRO A 1 90 ? -31.938 -10.745 33.262 1.00 39.50 90 PRO A C 1
ATOM 710 O O . PRO A 1 90 ? -32.818 -11.590 33.391 1.00 39.50 90 PRO A O 1
ATOM 713 N N . THR A 1 91 ? -31.516 -10.014 34.287 1.00 27.00 91 THR A N 1
ATOM 714 C CA . THR A 1 91 ? -32.345 -9.836 35.483 1.00 27.00 91 THR A CA 1
ATOM 715 C C . THR A 1 91 ? -32.220 -8.404 35.962 1.00 27.00 91 THR A C 1
ATOM 717 O O . THR A 1 91 ? -31.132 -7.952 36.307 1.00 27.00 91 THR A O 1
ATOM 720 N N . HIS A 1 92 ? -33.362 -7.716 35.943 1.00 36.81 92 HIS A N 1
ATOM 721 C CA . HIS A 1 92 ? -33.684 -6.534 36.734 1.00 36.81 92 HIS A CA 1
ATOM 722 C C . HIS A 1 92 ? -32.772 -6.355 37.956 1.00 36.81 92 HIS A C 1
ATOM 724 O O . HIS A 1 92 ? -32.761 -7.226 38.823 1.00 36.81 92 HIS A O 1
ATOM 730 N N . ASN A 1 93 ? -32.081 -5.215 38.048 1.00 28.77 93 ASN A N 1
ATOM 731 C CA . ASN A 1 93 ? -32.135 -4.344 39.225 1.00 28.77 93 ASN A CA 1
ATOM 732 C C . ASN A 1 93 ? -31.299 -3.069 39.039 1.00 28.77 93 ASN A C 1
ATOM 734 O O . ASN A 1 93 ? -30.121 -3.122 38.713 1.00 28.77 93 ASN A O 1
ATOM 738 N N . ASN A 1 94 ? -31.973 -1.950 39.306 1.00 28.62 94 ASN A N 1
ATOM 739 C CA . ASN A 1 94 ? -31.494 -0.688 39.864 1.00 28.62 94 ASN A CA 1
ATOM 740 C C . ASN A 1 94 ? -30.214 -0.066 39.291 1.00 28.62 94 ASN A C 1
ATOM 742 O O . ASN A 1 94 ? -29.095 -0.434 39.631 1.00 28.62 94 ASN A O 1
ATOM 746 N N . TYR A 1 95 ? -30.429 1.014 38.538 1.00 30.36 95 TYR A N 1
ATOM 747 C CA . TYR A 1 95 ? -29.469 2.098 38.381 1.00 30.36 95 TYR A CA 1
ATOM 748 C C . TYR A 1 95 ? -28.996 2.572 39.761 1.00 30.36 95 TYR A C 1
ATOM 750 O O . TYR A 1 95 ? -29.764 3.172 40.514 1.00 30.36 95 TYR A O 1
ATOM 758 N N . ILE A 1 96 ? -27.730 2.306 40.072 1.00 30.16 96 ILE A N 1
ATOM 759 C CA . ILE A 1 96 ? -26.966 3.061 41.058 1.00 30.16 96 ILE A CA 1
ATOM 760 C C . ILE A 1 96 ? -25.921 3.844 40.266 1.00 30.16 96 ILE A C 1
ATOM 762 O O . ILE A 1 96 ? -25.104 3.274 39.544 1.00 30.16 96 ILE A O 1
ATOM 766 N N . GLU A 1 97 ? -26.015 5.169 40.355 1.00 36.66 97 GLU A N 1
ATOM 767 C CA . GLU A 1 97 ? -24.972 6.093 39.931 1.00 36.66 97 GLU A CA 1
ATOM 768 C C . GLU A 1 97 ? -23.667 5.782 40.670 1.00 36.66 97 GLU A C 1
ATOM 770 O O . GLU A 1 97 ? -23.645 5.701 41.896 1.00 36.66 97 GLU A O 1
ATOM 775 N N . GLY A 1 98 ? -22.576 5.678 39.910 1.00 37.91 98 GLY A N 1
ATOM 776 C CA . GLY A 1 98 ? -21.220 5.641 40.445 1.00 37.91 98 GLY A CA 1
ATOM 777 C C . GLY A 1 98 ? -20.557 4.275 40.349 1.00 37.91 98 GLY A C 1
ATOM 778 O O . GLY A 1 98 ? -20.469 3.564 41.338 1.00 37.91 98 GLY A O 1
ATOM 779 N N . ASP A 1 99 ? -19.999 3.960 39.180 1.00 30.25 99 ASP A N 1
ATOM 780 C CA . ASP A 1 99 ? -18.820 3.096 39.134 1.00 30.25 99 ASP A CA 1
ATOM 781 C C . ASP A 1 99 ? -17.904 3.532 37.986 1.00 30.25 99 ASP A C 1
ATOM 783 O O . ASP A 1 99 ? -18.098 3.235 36.804 1.00 30.25 99 ASP A O 1
ATOM 787 N N . THR A 1 100 ? -16.893 4.321 38.341 1.00 39.69 100 THR A N 1
ATOM 788 C CA . THR A 1 100 ? -15.706 4.524 37.519 1.00 39.69 100 THR A CA 1
ATOM 789 C C . THR A 1 100 ? -14.945 3.204 37.478 1.00 39.69 100 THR A C 1
ATOM 791 O O . THR A 1 100 ? -14.084 2.964 38.323 1.00 39.69 100 THR A O 1
ATOM 794 N N . LEU A 1 101 ? -15.239 2.349 36.494 1.00 41.12 101 LEU A N 1
ATOM 795 C CA . LEU A 1 101 ? -14.302 1.294 36.116 1.00 41.12 101 LEU A CA 1
ATOM 796 C C . LEU A 1 101 ? -12.951 1.974 35.843 1.00 41.12 101 LEU A C 1
ATOM 798 O O . LEU A 1 101 ? -12.899 2.891 35.015 1.00 41.12 101 LEU A O 1
ATOM 802 N N . PRO A 1 102 ? -11.870 1.608 36.552 1.00 43.62 102 PRO A N 1
ATOM 803 C CA . PRO A 1 102 ? -10.574 2.201 36.286 1.00 43.62 102 PRO A CA 1
ATOM 804 C C . PRO A 1 102 ? -10.222 1.928 34.823 1.00 43.62 102 PRO A C 1
ATOM 806 O O . PRO A 1 102 ? -10.366 0.803 34.347 1.00 43.62 102 PRO A O 1
ATOM 809 N N . ASN A 1 103 ? -9.739 2.954 34.118 1.00 55.62 103 ASN A N 1
ATOM 810 C CA . ASN A 1 103 ? -9.126 2.852 32.787 1.00 55.62 103 ASN A CA 1
ATOM 811 C C . ASN A 1 103 ? -7.805 2.045 32.839 1.00 55.62 103 ASN A C 1
ATOM 813 O O . ASN A 1 103 ? -6.811 2.432 32.233 1.00 55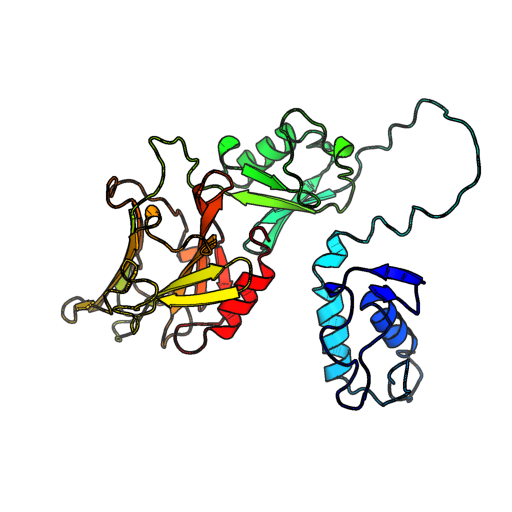.62 103 ASN A O 1
ATOM 817 N N . ASN A 1 104 ? -7.756 0.946 33.591 1.00 69.88 104 ASN A N 1
ATOM 818 C CA . ASN A 1 104 ? -6.614 0.054 33.667 1.00 69.88 104 ASN A CA 1
ATOM 819 C C . ASN A 1 104 ? -6.688 -0.925 32.500 1.00 69.88 104 ASN A C 1
ATOM 821 O O . ASN A 1 104 ? -7.650 -1.680 32.368 1.00 69.88 104 ASN A O 1
ATOM 825 N N . GLY A 1 105 ? -5.665 -0.904 31.653 1.00 86.69 105 GLY A N 1
ATOM 826 C CA . GLY A 1 105 ? -5.579 -1.785 30.500 1.00 86.69 105 GLY A CA 1
ATOM 827 C C . GLY A 1 105 ? -4.720 -1.201 29.392 1.00 86.69 105 GLY A C 1
ATOM 828 O O . GLY A 1 105 ? -4.206 -0.087 29.490 1.00 86.69 105 GLY A O 1
ATOM 829 N N . HIS A 1 106 ? -4.577 -1.962 28.317 1.00 87.50 106 HIS A N 1
ATOM 830 C CA . HIS A 1 106 ? -3.857 -1.551 27.130 1.00 87.50 106 HIS A CA 1
ATOM 831 C C . HIS A 1 106 ? -4.773 -1.519 25.918 1.00 87.50 106 HIS A C 1
ATOM 833 O O . HIS A 1 106 ? -5.653 -2.357 25.763 1.00 87.50 106 HIS A O 1
ATOM 839 N N . ILE A 1 107 ? -4.518 -0.584 25.016 1.00 91.88 107 ILE A N 1
ATOM 840 C CA . ILE A 1 107 ? -5.102 -0.578 23.678 1.00 91.88 107 ILE A CA 1
ATOM 841 C C . ILE A 1 107 ? -4.001 -0.713 22.637 1.00 91.88 107 ILE A C 1
ATOM 843 O O . ILE A 1 107 ? -2.826 -0.448 22.903 1.00 91.88 107 ILE A O 1
ATOM 847 N N . TYR A 1 108 ? -4.394 -1.108 21.434 1.00 88.88 108 TYR A N 1
ATOM 848 C CA . TYR A 1 108 ? -3.487 -1.316 20.319 1.00 88.88 108 TYR A CA 1
ATOM 849 C C . TYR A 1 108 ? -3.873 -0.405 19.165 1.00 88.88 108 TYR A C 1
ATOM 851 O O . TYR A 1 108 ? -4.974 -0.506 18.633 1.00 88.88 108 TYR A O 1
ATOM 859 N N . VAL A 1 109 ? -2.964 0.464 18.741 1.00 91.50 109 VAL A N 1
ATOM 860 C CA . VAL A 1 109 ? -3.113 1.200 17.486 1.00 91.50 109 VAL A CA 1
ATOM 861 C C . VAL A 1 109 ? -2.476 0.376 16.377 1.00 91.50 109 VAL A C 1
ATOM 863 O O . VAL A 1 109 ? -1.274 0.122 16.405 1.00 91.50 109 VAL A O 1
ATOM 866 N N . VAL A 1 110 ? -3.285 -0.070 15.420 1.00 84.38 110 VAL A N 1
ATOM 867 C CA . VAL A 1 110 ? -2.867 -0.949 14.322 1.00 84.38 110 VAL A CA 1
ATOM 868 C C . VAL A 1 110 ? -2.699 -0.126 13.053 1.00 84.38 110 VAL A C 1
ATOM 870 O O . VAL A 1 110 ? -3.612 0.599 12.672 1.00 84.38 110 VAL A O 1
ATOM 873 N N . LEU A 1 111 ? -1.553 -0.232 12.388 1.00 82.31 111 LEU A N 1
ATOM 874 C CA . LEU A 1 111 ? -1.295 0.382 11.084 1.00 82.31 111 LEU A CA 1
ATOM 875 C C . LEU A 1 111 ? -1.611 -0.610 9.954 1.00 82.31 111 LEU A C 1
ATOM 877 O O . LEU A 1 111 ? -1.687 -1.819 10.170 1.00 82.31 111 LEU A O 1
ATOM 881 N N . LEU A 1 112 ? -1.772 -0.117 8.724 1.00 80.88 112 LEU A N 1
ATOM 882 C CA . LEU A 1 112 ? -2.089 -0.958 7.556 1.00 80.88 112 LEU A CA 1
ATOM 883 C C . LEU A 1 112 ? -0.958 -1.928 7.169 1.00 80.88 112 LEU A C 1
ATOM 885 O O . LEU A 1 112 ? -1.216 -2.981 6.587 1.00 80.88 112 LEU A O 1
ATOM 889 N N . ASN A 1 113 ? 0.280 -1.625 7.561 1.00 73.88 113 ASN A N 1
ATOM 890 C CA . ASN A 1 113 ? 1.412 -2.544 7.439 1.00 73.88 113 ASN A CA 1
ATOM 891 C C . ASN A 1 113 ? 1.370 -3.705 8.455 1.00 73.88 113 ASN A C 1
ATOM 893 O O . ASN A 1 113 ? 2.179 -4.625 8.355 1.00 73.88 113 ASN A O 1
ATOM 897 N N . GLY A 1 114 ? 0.439 -3.683 9.416 1.00 71.00 114 GLY A N 1
ATOM 898 C CA . GLY A 1 114 ? 0.300 -4.673 10.485 1.00 71.00 114 GLY A CA 1
ATOM 899 C C . GLY A 1 114 ? 1.055 -4.336 11.775 1.00 71.00 114 GLY A C 1
ATOM 900 O O . GLY A 1 114 ? 0.899 -5.060 12.760 1.00 71.00 114 GLY A O 1
ATOM 901 N N . HIS A 1 115 ? 1.834 -3.249 11.807 1.00 77.44 115 HIS A N 1
ATOM 902 C CA . HIS A 1 115 ? 2.491 -2.778 13.027 1.00 77.44 115 HIS A CA 1
ATOM 903 C C . HIS A 1 115 ? 1.445 -2.404 14.086 1.00 77.44 115 HIS A C 1
ATOM 905 O O . HIS A 1 115 ? 0.426 -1.784 13.773 1.00 77.44 115 HIS A O 1
ATOM 911 N N . LYS A 1 116 ? 1.704 -2.783 15.342 1.00 82.50 116 LYS A N 1
ATOM 912 C CA . LYS A 1 116 ? 0.844 -2.487 16.488 1.00 82.50 116 LYS A CA 1
ATOM 913 C C . LYS A 1 116 ? 1.612 -1.678 17.526 1.00 82.50 116 LYS A C 1
ATOM 915 O O . LYS A 1 116 ? 2.536 -2.200 18.143 1.00 82.50 116 LYS A O 1
ATOM 920 N N . LEU A 1 117 ? 1.177 -0.448 17.770 1.00 88.56 117 LEU A N 1
ATOM 921 C CA . LEU A 1 117 ? 1.620 0.349 18.910 1.00 88.56 117 LEU A CA 1
ATOM 922 C C . LEU A 1 117 ? 0.742 -0.003 20.116 1.00 88.56 117 LEU A C 1
ATOM 924 O O . LEU A 1 117 ? -0.478 0.128 20.043 1.00 88.56 117 LEU A O 1
ATOM 928 N N . LYS A 1 118 ? 1.347 -0.467 21.211 1.00 91.44 118 LYS A N 1
ATOM 929 C CA . LYS A 1 118 ? 0.648 -0.775 22.468 1.00 91.44 118 LYS A CA 1
ATOM 930 C C . LYS A 1 118 ? 0.680 0.453 23.379 1.00 91.44 118 LYS A C 1
ATOM 932 O O . LYS A 1 118 ? 1.759 0.963 23.658 1.00 91.44 118 LYS A O 1
ATOM 937 N N . LEU A 1 119 ? -0.478 0.897 23.864 1.00 93.19 119 LEU A N 1
ATOM 938 C CA . LEU A 1 119 ? -0.607 2.065 24.738 1.00 93.19 119 LEU A CA 1
ATOM 939 C C . LEU A 1 119 ? -1.347 1.709 26.020 1.00 93.19 119 LEU A C 1
ATOM 941 O O . LEU A 1 119 ? -2.264 0.896 26.000 1.00 93.19 119 LEU A O 1
ATOM 945 N N . ASP A 1 120 ? -0.980 2.369 27.111 1.00 92.25 120 ASP A N 1
ATOM 946 C CA . ASP A 1 120 ? -1.721 2.339 28.371 1.00 92.25 120 ASP A CA 1
ATOM 947 C C . ASP A 1 120 ? -2.968 3.230 28.261 1.00 92.25 120 ASP A C 1
ATOM 949 O O . ASP A 1 120 ? -2.853 4.439 28.033 1.00 92.25 120 ASP A O 1
ATOM 953 N N . LEU A 1 121 ? -4.154 2.635 28.414 1.00 89.25 121 LEU A N 1
ATOM 954 C CA . LEU A 1 121 ? -5.439 3.320 28.265 1.00 89.25 121 LEU A CA 1
ATOM 955 C C . LEU A 1 121 ? -5.595 4.479 29.262 1.00 89.25 121 LEU A C 1
ATOM 957 O O . LEU A 1 121 ? -6.186 5.506 28.917 1.00 89.25 121 LEU A O 1
ATOM 961 N N . ALA A 1 122 ? -5.006 4.368 30.458 1.00 90.19 122 ALA A N 1
ATOM 962 C CA . ALA A 1 122 ? -5.042 5.422 31.468 1.00 90.19 122 ALA A CA 1
ATOM 963 C C . ALA A 1 122 ? -4.324 6.700 31.003 1.00 90.19 122 ALA A C 1
ATOM 965 O O . ALA A 1 122 ? -4.704 7.804 31.398 1.00 90.19 122 ALA A O 1
ATOM 966 N N . LYS A 1 123 ? -3.315 6.570 30.129 1.00 91.50 123 LYS A N 1
ATOM 967 C CA . LYS A 1 123 ? -2.531 7.698 29.597 1.00 91.50 123 LYS A CA 1
ATOM 968 C C . LYS A 1 123 ? -3.190 8.382 28.399 1.00 91.50 123 LYS A C 1
ATOM 970 O O . LYS A 1 123 ? -2.818 9.505 28.067 1.00 91.50 123 LYS A O 1
ATOM 975 N N . VAL A 1 124 ? -4.160 7.734 27.752 1.00 94.19 124 VAL A N 1
ATOM 976 C CA . VAL A 1 124 ? -4.830 8.239 26.540 1.00 94.19 124 VAL A CA 1
ATOM 977 C C . VAL A 1 124 ? -6.362 8.186 26.645 1.00 94.19 124 VAL A C 1
ATOM 979 O O . VAL A 1 124 ? -7.021 7.616 25.783 1.00 94.19 124 VAL A O 1
ATOM 982 N N . PRO A 1 125 ? -6.991 8.809 27.659 1.00 88.38 125 PRO A N 1
ATOM 983 C CA . PRO A 1 125 ? -8.435 8.667 27.891 1.00 88.38 125 PRO A CA 1
ATOM 984 C C . PRO A 1 125 ? -9.320 9.301 26.797 1.00 88.38 125 PRO A C 1
ATOM 986 O O . PRO A 1 125 ? -10.515 9.003 26.703 1.00 88.38 125 PRO A O 1
ATOM 989 N N . THR A 1 126 ? -8.766 10.189 25.967 1.00 93.38 126 THR A N 1
ATOM 990 C CA . THR A 1 126 ? -9.476 10.880 24.880 1.00 93.38 126 THR A CA 1
ATOM 991 C C . THR A 1 126 ? -8.883 10.559 23.517 1.00 93.38 126 THR A C 1
ATOM 993 O O . THR A 1 126 ? -7.701 10.232 23.397 1.00 93.38 126 THR A O 1
ATOM 996 N N . VAL A 1 127 ? -9.694 10.713 22.465 1.00 95.06 127 VAL A N 1
ATOM 997 C CA . VAL A 1 127 ? -9.224 10.553 21.080 1.00 95.06 127 VAL A CA 1
ATOM 998 C C . VAL A 1 127 ? -8.094 11.541 20.780 1.00 95.06 127 VAL A C 1
ATOM 1000 O O . VAL A 1 127 ? -7.099 11.161 20.169 1.00 95.06 127 VAL A O 1
ATOM 1003 N N . TYR A 1 128 ? -8.192 12.790 21.247 1.00 92.31 128 TYR A N 1
ATOM 1004 C CA . TYR A 1 128 ? -7.111 13.767 21.092 1.00 92.31 128 TYR A CA 1
ATOM 1005 C C . TYR A 1 128 ? -5.809 13.337 21.791 1.00 92.31 128 TYR A C 1
ATOM 1007 O O . TYR A 1 128 ? -4.742 13.439 21.188 1.00 92.31 128 TYR A O 1
ATOM 1015 N N . ALA A 1 129 ? -5.879 12.808 23.020 1.00 93.38 129 ALA A N 1
ATOM 1016 C CA . ALA A 1 129 ? -4.702 12.305 23.733 1.00 93.38 129 ALA A CA 1
ATOM 1017 C C . ALA A 1 129 ? -4.051 11.123 22.996 1.00 93.38 129 ALA A C 1
ATOM 1019 O O . ALA A 1 129 ? -2.831 11.092 22.840 1.00 93.38 129 ALA A O 1
ATOM 1020 N N . LEU A 1 130 ? -4.864 10.203 22.465 1.00 96.75 130 LEU A N 1
ATOM 1021 C CA . LEU A 1 130 ? -4.389 9.120 21.606 1.00 96.75 130 LEU A CA 1
ATOM 1022 C C . LEU A 1 130 ? -3.677 9.664 20.359 1.00 96.75 130 LEU A C 1
ATOM 1024 O O . LEU A 1 130 ? -2.565 9.235 20.053 1.00 96.75 130 LEU A O 1
ATOM 1028 N N . LYS A 1 131 ? -4.269 10.655 19.675 1.00 95.06 131 LYS A N 1
ATOM 1029 C CA . LYS A 1 131 ? -3.649 11.275 18.495 1.00 95.06 131 LYS A CA 1
ATOM 1030 C C . LYS A 1 131 ? -2.330 11.982 18.817 1.00 95.06 131 LYS A C 1
ATOM 1032 O O . LYS A 1 131 ? -1.368 11.893 18.052 1.00 95.06 131 LYS A O 1
ATOM 1037 N N . MET A 1 132 ? -2.260 12.670 19.954 1.00 90.75 132 MET A N 1
ATOM 1038 C CA . MET A 1 132 ? -1.025 13.284 20.445 1.00 90.75 132 MET A CA 1
ATOM 1039 C C . MET A 1 132 ? 0.061 12.238 20.698 1.00 90.75 132 MET A C 1
ATOM 1041 O O . MET A 1 132 ? 1.195 12.429 20.265 1.00 90.75 132 MET A O 1
ATOM 1045 N N . HIS A 1 133 ? -0.286 11.115 21.329 1.00 94.69 133 HIS A N 1
ATOM 1046 C CA . HIS A 1 133 ? 0.672 10.046 21.592 1.00 94.69 133 HIS A CA 1
ATOM 1047 C C . HIS A 1 133 ? 1.190 9.414 20.295 1.00 94.69 133 HIS A C 1
ATOM 1049 O O . HIS A 1 133 ? 2.393 9.262 20.122 1.00 94.69 133 HIS A O 1
ATOM 1055 N N . ILE A 1 134 ? 0.305 9.155 19.325 1.00 93.94 134 ILE A N 1
ATOM 1056 C CA . ILE A 1 134 ? 0.691 8.691 17.982 1.00 93.94 134 ILE A CA 1
ATOM 1057 C C . ILE A 1 134 ? 1.646 9.680 17.303 1.00 93.94 134 ILE A C 1
ATOM 1059 O O . ILE A 1 134 ? 2.607 9.261 16.663 1.00 93.94 134 ILE A O 1
ATOM 1063 N N . LYS A 1 135 ? 1.417 10.992 17.444 1.00 88.69 135 LYS A N 1
ATOM 1064 C CA . LYS A 1 135 ? 2.329 12.009 16.902 1.00 88.69 135 LYS A CA 1
ATOM 1065 C C . LYS A 1 135 ? 3.711 11.929 17.550 1.00 88.69 135 LYS A C 1
ATOM 1067 O O . LYS A 1 135 ? 4.701 12.070 16.842 1.00 88.69 135 LYS A O 1
ATOM 1072 N N . MET A 1 136 ? 3.774 11.738 18.865 1.00 87.06 136 MET A N 1
ATOM 1073 C CA . MET A 1 136 ? 5.041 11.656 19.597 1.00 87.06 136 MET A CA 1
ATOM 1074 C C . MET A 1 136 ? 5.823 10.385 19.253 1.00 87.06 136 MET A C 1
ATOM 1076 O O . MET A 1 136 ? 7.012 10.473 18.975 1.00 87.06 136 MET A O 1
ATOM 1080 N N . GLU A 1 137 ? 5.149 9.236 19.220 1.00 90.50 137 GLU A N 1
ATOM 1081 C CA . GLU A 1 137 ? 5.792 7.932 19.019 1.00 90.50 137 GLU A CA 1
ATOM 1082 C C . GLU A 1 137 ? 6.080 7.621 17.544 1.00 90.50 137 GLU A C 1
ATOM 1084 O O . GLU A 1 137 ? 7.110 7.038 17.220 1.00 90.50 137 GLU A O 1
ATOM 1089 N N . LEU A 1 138 ? 5.176 7.995 16.630 1.00 86.44 138 LEU A N 1
ATOM 1090 C CA . LEU A 1 138 ? 5.265 7.634 15.207 1.00 86.44 138 LEU A CA 1
ATOM 1091 C C . LEU A 1 138 ? 5.566 8.827 14.287 1.00 86.44 138 LEU A C 1
ATOM 1093 O O . LEU A 1 138 ? 5.661 8.652 13.075 1.00 86.44 138 LEU A O 1
ATOM 1097 N N . GLY A 1 139 ? 5.640 10.054 14.814 1.00 83.50 139 GLY A N 1
ATOM 1098 C CA . GLY A 1 139 ? 5.879 11.267 14.018 1.00 83.50 139 GLY A CA 1
ATOM 1099 C C . GLY A 1 139 ? 4.713 11.692 13.109 1.00 83.50 139 GLY A C 1
ATOM 1100 O O . GLY A 1 139 ? 4.817 12.686 12.387 1.00 83.50 139 GLY A O 1
ATOM 1101 N N . VAL A 1 140 ? 3.581 10.978 13.128 1.00 85.00 140 VAL A N 1
ATOM 1102 C CA . VAL A 1 140 ? 2.430 11.266 12.258 1.00 85.00 140 VAL A CA 1
ATOM 1103 C C . VAL A 1 140 ? 1.674 12.487 12.782 1.00 85.00 140 VAL A C 1
ATOM 1105 O O . VAL A 1 140 ? 1.139 12.470 13.887 1.00 85.00 140 VAL A O 1
ATOM 1108 N N . GLN A 1 141 ? 1.574 13.557 11.990 1.00 82.69 141 GLN A N 1
ATOM 1109 C CA . GLN A 1 141 ? 0.836 14.763 12.394 1.00 82.69 141 GLN A CA 1
ATOM 1110 C C . GLN A 1 141 ? -0.647 14.465 12.656 1.00 82.69 141 GLN A C 1
ATOM 1112 O O . GLN A 1 141 ? -1.260 13.713 11.910 1.00 82.69 141 GLN A O 1
ATOM 1117 N N . ILE A 1 142 ? -1.245 15.098 13.671 1.00 84.81 142 ILE A N 1
ATOM 1118 C CA . ILE A 1 142 ? -2.634 14.849 14.118 1.00 84.81 142 ILE A CA 1
ATOM 1119 C C . ILE A 1 142 ? -3.651 14.962 12.974 1.00 84.81 142 ILE A C 1
ATOM 1121 O O . ILE A 1 142 ? -4.565 14.143 12.883 1.00 84.81 142 ILE A O 1
ATOM 1125 N N . SER A 1 143 ? -3.480 15.949 12.090 1.00 81.38 143 SER A N 1
ATOM 1126 C CA . SER A 1 143 ? -4.340 16.170 10.917 1.00 81.38 143 SER A CA 1
ATOM 1127 C C . SER A 1 143 ? -4.256 15.050 9.877 1.00 81.38 143 SER A C 1
ATOM 1129 O O . SER A 1 143 ? -5.181 14.873 9.095 1.00 81.38 143 SER A O 1
ATOM 1131 N N . LYS A 1 144 ? -3.173 14.268 9.888 1.00 82.00 144 LYS A N 1
ATOM 1132 C CA . LYS A 1 144 ? -2.940 13.114 9.011 1.00 82.00 144 LYS A CA 1
ATOM 1133 C C . LYS A 1 144 ? -3.375 11.787 9.638 1.00 82.00 144 LYS A C 1
ATOM 1135 O O . LYS A 1 144 ? -3.230 10.741 9.012 1.00 82.00 144 LYS A O 1
ATOM 1140 N N . GLN A 1 145 ? -3.889 11.807 10.870 1.00 88.19 145 GLN A N 1
ATOM 1141 C CA . GLN A 1 145 ? -4.327 10.612 11.585 1.00 88.19 145 GLN A CA 1
ATOM 1142 C C . GLN A 1 145 ? -5.841 10.438 11.484 1.00 88.19 145 GLN A C 1
ATOM 1144 O O . GLN A 1 145 ? -6.605 11.147 12.154 1.00 88.19 145 GLN A O 1
ATOM 1149 N N . LYS A 1 146 ? -6.268 9.436 10.718 1.00 87.88 146 LYS A N 1
ATOM 1150 C CA . LYS A 1 146 ? -7.646 8.947 10.720 1.00 87.88 146 LYS A CA 1
ATOM 1151 C C . LYS A 1 146 ? -7.719 7.677 11.559 1.00 87.88 146 LYS A C 1
ATOM 1153 O O . LYS A 1 146 ? -7.109 6.666 11.223 1.00 87.88 146 LYS A O 1
ATOM 1158 N N . LEU A 1 147 ? -8.417 7.764 12.688 1.00 90.62 147 LEU A N 1
ATOM 1159 C CA . LEU A 1 147 ? -8.573 6.663 13.636 1.00 90.62 147 LEU A CA 1
ATOM 1160 C C . LEU A 1 147 ? -9.943 6.028 13.446 1.00 90.62 147 LEU A C 1
ATOM 1162 O O . LEU A 1 147 ? -10.947 6.735 13.483 1.00 90.62 147 LEU A O 1
ATOM 1166 N N . LEU A 1 148 ? -9.974 4.713 13.263 1.00 84.75 148 LEU A N 1
ATOM 1167 C CA . LEU A 1 148 ? -11.195 3.939 13.078 1.00 84.75 148 LEU A CA 1
ATOM 1168 C C . LEU A 1 148 ? -11.314 2.874 14.168 1.00 84.75 148 LEU A C 1
ATOM 1170 O O . LEU A 1 148 ? -10.365 2.137 14.440 1.00 84.75 148 LEU A O 1
ATOM 1174 N N . PHE A 1 149 ? -12.501 2.755 14.750 1.00 83.56 149 PHE A N 1
ATOM 1175 C CA . PHE A 1 149 ? -12.876 1.664 15.646 1.00 83.56 149 PHE A CA 1
ATOM 1176 C C . PHE A 1 149 ? -14.268 1.176 15.251 1.00 83.56 149 PHE A C 1
ATOM 1178 O O . PHE A 1 149 ? -15.151 1.998 15.024 1.00 83.56 149 PHE A O 1
ATOM 1185 N N . ASN A 1 150 ? -14.465 -0.136 15.092 1.00 78.12 150 ASN A N 1
ATOM 1186 C CA . ASN A 1 150 ? -15.726 -0.713 14.596 1.00 78.12 150 ASN A CA 1
ATOM 1187 C C . ASN A 1 150 ? -16.256 -0.033 13.319 1.00 78.12 150 ASN A C 1
ATOM 1189 O O . ASN A 1 150 ? -17.452 0.204 13.179 1.00 78.12 150 ASN A O 1
ATOM 1193 N N . ARG A 1 151 ? -15.349 0.307 12.387 1.00 70.94 151 ARG A N 1
ATOM 1194 C CA . ARG A 1 151 ? -15.631 1.036 11.128 1.00 70.94 151 ARG A CA 1
ATOM 1195 C C . ARG A 1 151 ? -16.120 2.480 11.307 1.00 70.94 151 ARG A C 1
ATOM 1197 O O . ARG A 1 151 ? -16.388 3.147 10.315 1.00 70.94 151 ARG A O 1
ATOM 1204 N N . GLN A 1 152 ? -16.175 2.987 12.534 1.00 78.88 152 GLN A N 1
ATOM 1205 C CA . GLN A 1 152 ? -16.520 4.369 12.833 1.00 78.88 152 GLN A CA 1
ATOM 1206 C C . GLN A 1 152 ? -15.258 5.215 13.015 1.00 78.88 152 GLN A C 1
ATOM 1208 O O . GLN A 1 152 ? -14.329 4.825 13.726 1.00 78.88 152 GLN A O 1
ATOM 1213 N N . GLU A 1 153 ? -15.232 6.395 12.392 1.00 85.50 153 GLU A N 1
ATOM 1214 C CA . GLU A 1 153 ? -14.175 7.379 12.623 1.00 85.50 153 GLU A CA 1
ATOM 1215 C C . GLU A 1 153 ? -14.306 8.035 13.997 1.00 85.50 153 GLU A C 1
ATOM 1217 O O . GLU A 1 153 ? -15.379 8.487 14.402 1.00 85.50 153 GLU A O 1
ATOM 1222 N N . LEU A 1 154 ? -13.185 8.093 14.715 1.00 89.94 154 LEU A N 1
ATOM 1223 C CA . LEU A 1 154 ? -13.120 8.681 16.042 1.00 89.94 154 LEU A CA 1
ATOM 1224 C C . LEU A 1 154 ? -13.002 10.208 15.959 1.00 89.94 154 LEU A C 1
ATOM 1226 O O . LEU A 1 154 ? -11.998 10.753 15.494 1.00 89.94 154 LEU A O 1
ATOM 1230 N N . ASN A 1 155 ? -13.998 10.908 16.499 1.00 87.00 155 ASN A N 1
ATOM 1231 C CA . ASN A 1 155 ? -13.967 12.356 16.691 1.00 87.00 155 ASN A CA 1
ATOM 1232 C C . ASN A 1 155 ? -13.007 12.755 17.828 1.00 87.00 155 ASN A C 1
ATOM 1234 O O . ASN A 1 155 ? -13.102 12.229 18.938 1.00 87.00 155 ASN A O 1
ATOM 1238 N N . ALA A 1 156 ? -12.124 13.722 17.560 1.00 84.44 156 ALA A N 1
ATOM 1239 C CA . ALA A 1 156 ? -11.104 14.212 18.486 1.0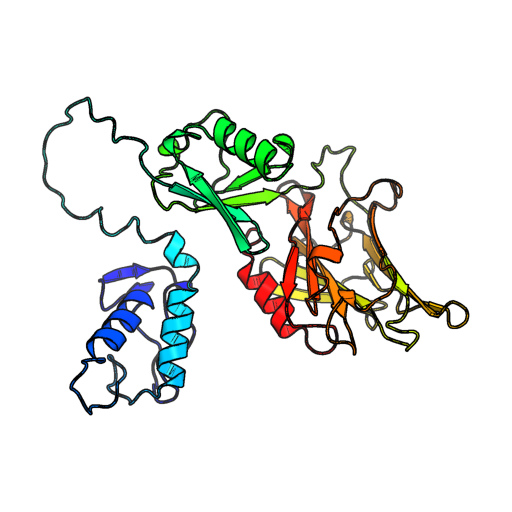0 84.44 156 ALA A CA 1
ATOM 1240 C C . ALA A 1 156 ? -11.652 14.760 19.818 1.00 84.44 156 ALA A C 1
ATOM 1242 O O . ALA A 1 156 ? -10.941 14.695 20.820 1.00 84.44 156 ALA A O 1
ATOM 1243 N N . THR A 1 157 ? -12.888 15.271 19.852 1.00 86.94 157 THR A N 1
ATOM 1244 C CA . THR A 1 157 ? -13.497 15.842 21.068 1.00 86.94 157 THR A CA 1
ATOM 1245 C C . THR A 1 157 ? -14.042 14.786 22.034 1.00 86.94 157 THR A C 1
ATOM 1247 O O . THR A 1 157 ? -14.318 15.098 23.192 1.00 86.94 157 THR A O 1
ATOM 1250 N N . ASN A 1 158 ? -14.176 13.533 21.591 1.00 89.94 158 ASN A N 1
ATOM 1251 C CA . ASN A 1 158 ? -14.778 12.459 22.375 1.00 89.94 158 ASN A CA 1
ATOM 1252 C C . ASN A 1 158 ? -13.750 11.684 23.219 1.00 89.94 158 ASN A C 1
ATOM 1254 O O . ASN A 1 158 ? -12.552 11.615 22.916 1.00 89.94 158 ASN A O 1
ATOM 1258 N N . LYS A 1 159 ? -14.243 11.046 24.287 1.00 91.12 159 LYS A N 1
ATOM 1259 C CA . LYS A 1 159 ? -13.481 10.051 25.056 1.00 91.12 159 LYS A CA 1
ATOM 1260 C C . LYS A 1 159 ? -13.393 8.739 24.281 1.00 91.12 159 LYS A C 1
ATOM 1262 O O . LYS A 1 159 ? -14.303 8.421 23.519 1.00 91.12 159 LYS A O 1
ATOM 1267 N N . LEU A 1 160 ? -12.342 7.950 24.514 1.00 89.38 160 LEU A N 1
ATOM 1268 C CA . LEU A 1 160 ? -12.241 6.608 23.922 1.00 89.38 160 LEU A CA 1
ATOM 1269 C C . LEU A 1 160 ? -13.379 5.696 24.409 1.00 89.38 160 LEU A C 1
ATOM 1271 O O . LEU A 1 160 ? -13.998 4.992 23.612 1.00 89.38 160 LEU A O 1
ATOM 1275 N N . SER A 1 161 ? -13.728 5.793 25.694 1.00 87.44 161 SER A N 1
ATOM 1276 C CA . SER A 1 161 ? -14.811 5.021 26.312 1.00 87.44 161 SER A CA 1
ATOM 1277 C C . SER A 1 161 ? -16.183 5.265 25.675 1.00 87.44 161 SER A C 1
ATOM 1279 O O . SER A 1 161 ? -17.006 4.354 25.663 1.00 87.44 161 SER A O 1
ATOM 1281 N N . ASN A 1 162 ? -16.424 6.442 25.080 1.00 86.38 162 ASN A N 1
ATOM 1282 C CA . ASN A 1 162 ? -17.678 6.740 24.374 1.00 86.38 162 ASN A CA 1
ATOM 1283 C C . ASN A 1 162 ? -17.894 5.826 23.154 1.00 86.38 162 ASN A C 1
ATOM 1285 O O . ASN A 1 162 ? -19.031 5.630 22.740 1.00 86.38 162 ASN A O 1
ATOM 1289 N N . TYR A 1 163 ? -16.819 5.270 22.589 1.00 82.19 163 TYR A N 1
ATOM 1290 C CA . TYR A 1 163 ? -16.868 4.315 21.478 1.00 82.19 163 TYR A CA 1
ATOM 1291 C C . TYR A 1 163 ? -16.813 2.854 21.949 1.00 82.19 163 TYR A C 1
ATOM 1293 O O . TYR A 1 163 ? -16.715 1.951 21.124 1.00 82.19 163 TYR A O 1
ATOM 1301 N N . GLY A 1 164 ? -16.827 2.601 23.263 1.00 85.06 164 GLY A N 1
ATOM 1302 C CA . GLY A 1 164 ? -16.644 1.262 23.829 1.00 85.06 164 GLY A CA 1
ATOM 1303 C C . GLY A 1 164 ? -15.196 0.756 23.795 1.00 85.06 164 GLY A C 1
ATOM 1304 O O . GLY A 1 164 ? -14.964 -0.433 24.007 1.00 85.06 164 GLY A O 1
ATOM 1305 N N . ILE A 1 165 ? -14.220 1.637 23.542 1.00 86.31 165 ILE A N 1
ATOM 1306 C CA . ILE A 1 165 ? -12.795 1.287 23.573 1.00 86.31 165 ILE A CA 1
ATOM 1307 C C . ILE A 1 165 ? -12.381 1.051 25.030 1.00 86.31 165 ILE A C 1
ATOM 1309 O O . ILE A 1 165 ? -12.474 1.944 25.874 1.00 86.31 165 ILE A O 1
ATOM 1313 N N . ARG A 1 166 ? -11.913 -0.166 25.296 1.00 87.12 166 ARG A N 1
ATOM 1314 C CA . ARG A 1 166 ? -11.508 -0.701 26.604 1.00 87.12 166 ARG A CA 1
ATOM 1315 C C . ARG A 1 166 ? -10.217 -1.516 26.483 1.00 87.12 166 ARG A C 1
ATOM 1317 O O . ARG A 1 166 ? -9.635 -1.576 25.400 1.00 87.12 166 ARG A O 1
ATOM 1324 N N . ASP A 1 167 ? -9.785 -2.162 27.562 1.00 87.12 167 ASP A N 1
ATOM 1325 C CA . ASP A 1 167 ? -8.641 -3.083 27.530 1.00 87.12 167 ASP A CA 1
ATOM 1326 C C . ASP A 1 167 ? -8.711 -4.067 26.342 1.00 87.12 167 ASP A C 1
ATOM 1328 O O . ASP A 1 167 ? -9.782 -4.547 25.965 1.00 87.12 167 ASP A O 1
ATOM 1332 N N . ASN A 1 168 ? -7.560 -4.308 25.718 1.00 82.38 168 ASN A N 1
ATOM 1333 C CA . ASN A 1 168 ? -7.334 -5.095 24.503 1.00 82.38 168 ASN A CA 1
ATOM 1334 C C . ASN A 1 168 ? -8.050 -4.621 23.226 1.00 82.38 168 ASN A C 1
ATOM 1336 O O . ASN A 1 168 ? -7.994 -5.295 22.192 1.00 82.38 168 ASN A O 1
ATOM 1340 N N . SER A 1 169 ? -8.659 -3.433 23.234 1.00 84.19 169 SER A N 1
ATOM 1341 C CA . SER A 1 169 ? -9.255 -2.861 22.022 1.00 84.19 169 SER A CA 1
ATOM 1342 C C . SER A 1 169 ? -8.192 -2.505 20.987 1.00 84.19 169 SER A C 1
ATOM 1344 O O . SER A 1 169 ? -7.096 -2.052 21.323 1.00 84.19 169 SER A O 1
ATOM 1346 N N . HIS A 1 170 ? -8.535 -2.679 19.712 1.00 84.31 170 HIS A N 1
ATOM 1347 C CA . HIS A 1 170 ? -7.660 -2.357 18.591 1.00 84.31 170 HIS A CA 1
ATOM 1348 C C . HIS A 1 170 ? -8.263 -1.232 17.751 1.00 84.31 170 HIS A C 1
ATOM 1350 O O . HIS A 1 170 ? -9.322 -1.392 17.151 1.00 84.31 170 HIS A O 1
ATOM 1356 N N . VAL A 1 171 ? -7.572 -0.099 17.695 1.00 86.88 171 VAL A N 1
ATOM 1357 C CA . VAL A 1 171 ? -7.947 1.072 16.901 1.00 86.88 171 VAL A CA 1
ATOM 1358 C C . VAL A 1 171 ? -7.102 1.076 15.633 1.00 86.88 171 VAL A C 1
ATOM 1360 O O . VAL A 1 171 ? -5.875 1.069 15.699 1.00 86.88 171 VAL A O 1
ATOM 1363 N N . GLN A 1 172 ? -7.735 1.091 14.466 1.00 86.69 172 GLN A N 1
ATOM 1364 C CA . GLN A 1 172 ? -7.021 1.186 13.198 1.00 86.69 172 GLN A CA 1
ATOM 1365 C C . GLN A 1 172 ? -6.573 2.634 12.972 1.00 86.69 172 GLN A C 1
ATOM 1367 O O . GLN A 1 172 ? -7.390 3.553 12.989 1.00 86.69 172 GLN A O 1
ATOM 1372 N N . LEU A 1 173 ? -5.282 2.834 12.716 1.00 88.19 173 LEU A N 1
ATOM 1373 C CA . LEU A 1 173 ? -4.725 4.087 12.224 1.00 88.19 173 LEU A CA 1
ATOM 1374 C C . LEU A 1 173 ? -4.574 4.011 10.704 1.00 88.19 173 LEU A C 1
ATOM 1376 O O . LEU A 1 173 ? -3.896 3.130 10.168 1.00 88.19 173 LEU A O 1
ATOM 1380 N N . ILE A 1 174 ? -5.191 4.972 10.026 1.00 85.25 174 ILE A N 1
ATOM 1381 C CA . ILE A 1 174 ? -4.975 5.281 8.619 1.00 85.25 174 ILE A CA 1
ATOM 1382 C C . ILE A 1 174 ? -4.176 6.581 8.555 1.00 85.25 174 ILE A C 1
ATOM 1384 O O . ILE A 1 174 ? -4.611 7.619 9.063 1.00 85.25 174 ILE A O 1
ATOM 1388 N N . VAL A 1 175 ? -2.995 6.510 7.940 1.00 81.75 175 VAL A N 1
ATOM 1389 C CA . VAL A 1 175 ? -2.133 7.673 7.719 1.00 81.75 175 VAL A CA 1
ATOM 1390 C C . VAL A 1 175 ? -2.482 8.284 6.369 1.00 81.75 175 VAL A C 1
ATOM 1392 O O . VAL A 1 175 ? -2.192 7.712 5.316 1.00 81.75 175 VAL A O 1
ATOM 1395 N N . ILE A 1 176 ? -3.118 9.449 6.420 1.00 77.19 176 ILE A N 1
ATOM 1396 C CA . ILE A 1 176 ? -3.465 10.243 5.244 1.00 77.19 176 ILE A CA 1
ATOM 1397 C C . ILE A 1 176 ? -2.231 11.061 4.873 1.00 77.19 176 ILE A C 1
ATOM 1399 O O . ILE A 1 176 ? -1.818 11.956 5.610 1.00 77.19 176 ILE A O 1
ATOM 1403 N N . LEU A 1 177 ? -1.609 10.752 3.738 1.00 71.44 177 LEU A N 1
ATOM 1404 C CA . LEU A 1 177 ? -0.398 11.456 3.310 1.00 71.44 177 LEU A CA 1
ATOM 1405 C C . LEU A 1 177 ? -0.723 12.840 2.763 1.00 71.44 177 LEU A C 1
ATOM 1407 O O . LEU A 1 177 ? 0.044 13.787 2.985 1.00 71.44 177 LEU A O 1
ATOM 1411 N N . TYR A 1 178 ? -1.891 12.945 2.134 1.00 66.06 178 TYR A N 1
ATOM 1412 C CA . TYR A 1 178 ? -2.357 14.133 1.455 1.00 66.06 178 TYR A CA 1
ATOM 1413 C C . TYR A 1 178 ? -3.853 14.351 1.731 1.00 66.06 178 TYR A C 1
ATOM 1415 O O . TYR A 1 178 ? -4.680 13.502 1.398 1.00 66.06 178 TYR A O 1
ATOM 1423 N N . SER A 1 179 ? -4.174 15.454 2.418 1.00 53.53 179 SER A N 1
ATOM 1424 C CA . SER A 1 179 ? -5.542 15.869 2.755 1.00 53.53 179 SER A CA 1
ATOM 1425 C C . SER A 1 179 ? -6.044 16.790 1.656 1.00 53.53 179 SER A C 1
ATOM 1427 O O . SER A 1 179 ? -5.348 17.730 1.295 1.00 53.53 179 SER A O 1
ATOM 1429 N N . ILE A 1 180 ? -7.232 16.525 1.126 1.00 53.94 180 ILE A N 1
ATOM 1430 C CA . ILE A 1 180 ? -7.727 17.220 -0.059 1.00 53.94 180 ILE A CA 1
ATOM 1431 C C . ILE A 1 180 ? -8.572 18.421 0.362 1.00 53.94 180 ILE A C 1
ATOM 1433 O O . ILE A 1 180 ? -9.691 18.255 0.850 1.00 53.94 180 ILE A O 1
ATOM 1437 N N . SER A 1 181 ? -8.066 19.630 0.139 1.00 56.53 181 SER A N 1
ATOM 1438 C CA . SER A 1 181 ? -8.938 20.737 -0.265 1.00 56.53 181 SER A CA 1
ATOM 1439 C C . SER A 1 181 ? -9.217 20.624 -1.771 1.00 56.53 181 SER A C 1
ATOM 1441 O O . SER A 1 181 ? -8.442 20.002 -2.492 1.00 56.53 181 SER A O 1
ATOM 1443 N N . GLU A 1 182 ? -10.303 21.203 -2.286 1.00 59.03 182 GLU A N 1
ATOM 1444 C CA . GLU A 1 182 ? -10.618 21.135 -3.728 1.00 59.03 182 GLU A CA 1
ATOM 1445 C C . GLU A 1 182 ? -9.469 21.675 -4.608 1.00 59.03 182 GLU A C 1
ATOM 1447 O O . GLU A 1 182 ? -9.173 21.123 -5.668 1.00 59.03 182 GLU A O 1
ATOM 1452 N N . ALA A 1 183 ? -8.749 22.688 -4.111 1.00 58.41 183 ALA A N 1
ATOM 1453 C CA . ALA A 1 183 ? -7.547 23.252 -4.732 1.00 58.41 183 ALA A CA 1
ATOM 1454 C C . ALA A 1 183 ? -6.348 22.284 -4.761 1.00 58.41 183 ALA A C 1
ATOM 1456 O O . ALA A 1 183 ? -5.386 22.492 -5.497 1.00 58.41 183 ALA A O 1
ATOM 1457 N N . GLU A 1 184 ? -6.396 21.228 -3.955 1.00 64.69 184 GLU A N 1
ATOM 1458 C CA . GLU A 1 184 ? -5.338 20.244 -3.781 1.00 64.69 184 GLU A CA 1
ATOM 1459 C C . GLU A 1 184 ? -5.729 18.860 -4.319 1.00 64.69 184 GLU A C 1
ATOM 1461 O O . GLU A 1 184 ? -4.931 17.928 -4.235 1.00 64.69 184 GLU A O 1
ATOM 1466 N N . ALA A 1 185 ? -6.916 18.700 -4.910 1.00 73.38 185 ALA A N 1
ATOM 1467 C CA . ALA A 1 185 ? -7.371 17.421 -5.447 1.00 73.38 185 ALA A CA 1
ATOM 1468 C C . ALA A 1 185 ? -6.355 16.817 -6.427 1.00 73.38 185 ALA A C 1
ATOM 1470 O O . ALA A 1 185 ? -5.887 17.482 -7.351 1.00 73.38 185 ALA A O 1
ATOM 1471 N N . VAL A 1 186 ? -6.017 15.543 -6.212 1.00 81.81 186 VAL A N 1
ATOM 1472 C CA . VAL A 1 186 ? -5.168 14.781 -7.131 1.00 81.81 186 VAL A CA 1
ATOM 1473 C C . VAL A 1 186 ? -6.029 14.365 -8.319 1.00 81.81 186 VAL A C 1
ATOM 1475 O O . VAL A 1 186 ? -7.062 13.716 -8.138 1.00 81.81 186 VAL A O 1
ATOM 1478 N N . ARG A 1 187 ? -5.619 14.763 -9.522 1.00 87.88 187 ARG A N 1
ATOM 1479 C CA . ARG A 1 187 ? -6.359 14.538 -10.772 1.00 87.88 187 ARG A CA 1
ATOM 1480 C C . ARG A 1 187 ? -5.568 13.700 -11.753 1.00 87.88 187 ARG A C 1
ATOM 1482 O O . ARG A 1 187 ? -6.117 12.796 -12.360 1.00 87.88 187 ARG A O 1
ATOM 1489 N N . SER A 1 188 ? -4.274 13.960 -11.880 1.00 92.75 188 SER A N 1
ATOM 1490 C CA . SER A 1 188 ? -3.415 13.277 -12.843 1.00 92.75 188 SER A CA 1
ATOM 1491 C C . SER A 1 188 ? -2.205 12.758 -12.103 1.00 92.75 188 SER A C 1
ATOM 1493 O O . SER A 1 188 ? -1.368 13.538 -11.670 1.00 92.75 188 SER A O 1
ATOM 1495 N N . LEU A 1 189 ? -2.133 11.453 -11.894 1.00 95.56 189 LEU A N 1
ATOM 1496 C CA . LEU A 1 189 ? -1.094 10.842 -11.090 1.00 95.56 189 LEU A CA 1
ATOM 1497 C C . LEU A 1 189 ? 0.054 10.358 -11.970 1.00 95.56 189 LEU A C 1
ATOM 1499 O O . LEU A 1 189 ? -0.165 9.706 -12.992 1.00 95.56 189 LEU A O 1
ATOM 1503 N N . VAL A 1 190 ? 1.273 10.637 -11.517 1.00 97.44 190 VAL A N 1
ATOM 1504 C CA . VAL A 1 190 ? 2.516 10.125 -12.087 1.00 97.44 190 VAL A CA 1
ATOM 1505 C C . VAL A 1 190 ? 3.280 9.376 -11.001 1.00 97.44 190 VAL A C 1
ATOM 1507 O O . VAL A 1 190 ? 3.634 9.946 -9.969 1.00 97.44 190 VAL A O 1
ATOM 1510 N N . PHE A 1 191 ? 3.526 8.092 -11.235 1.00 97.88 191 PHE A N 1
ATOM 1511 C CA . PHE A 1 191 ? 4.443 7.273 -10.460 1.00 97.88 191 PHE A CA 1
ATOM 1512 C C . PHE A 1 191 ? 5.701 7.030 -11.289 1.00 97.88 191 PHE A C 1
ATOM 1514 O O . PHE A 1 191 ? 5.629 6.361 -12.311 1.00 97.88 191 PHE A O 1
ATOM 1521 N N . ASP A 1 192 ? 6.832 7.574 -10.867 1.00 97.75 192 ASP A N 1
ATOM 1522 C CA . ASP A 1 192 ? 8.132 7.450 -11.528 1.00 97.75 192 ASP A CA 1
ATOM 1523 C C . ASP A 1 192 ? 9.061 6.623 -10.639 1.00 97.75 192 ASP A C 1
ATOM 1525 O O . ASP A 1 192 ? 9.196 6.908 -9.447 1.00 97.75 192 ASP A O 1
ATOM 1529 N N . LEU A 1 193 ? 9.674 5.584 -11.197 1.00 98.06 193 LEU A N 1
ATOM 1530 C CA . LEU A 1 193 ? 10.576 4.680 -10.499 1.00 98.06 193 LEU A CA 1
ATOM 1531 C C . LEU A 1 193 ? 11.907 4.611 -11.230 1.00 98.06 193 LEU A C 1
ATOM 1533 O O . LEU A 1 193 ? 11.960 4.422 -12.440 1.00 98.06 193 LEU A O 1
ATOM 1537 N N . ASN A 1 194 ? 12.988 4.686 -10.461 1.00 97.81 194 ASN A N 1
ATOM 1538 C CA . ASN A 1 194 ? 14.353 4.555 -10.940 1.00 97.81 194 ASN A CA 1
ATOM 1539 C C . ASN A 1 194 ? 15.121 3.600 -10.024 1.00 97.81 194 ASN A C 1
ATOM 1541 O O . ASN A 1 194 ? 14.984 3.659 -8.799 1.00 97.81 194 ASN A O 1
ATOM 1545 N N . TRP A 1 195 ? 15.976 2.759 -10.595 1.00 97.56 195 TRP A N 1
ATOM 1546 C CA . TRP A 1 195 ? 16.820 1.833 -9.842 1.00 97.56 195 TRP A CA 1
ATOM 1547 C C . TRP A 1 195 ? 18.188 1.653 -10.496 1.00 97.56 195 TRP A C 1
ATOM 1549 O O . TRP A 1 195 ? 18.366 1.865 -11.693 1.00 97.56 195 TRP A O 1
ATOM 1559 N N . GLY A 1 196 ? 19.175 1.264 -9.696 1.00 97.62 196 GLY A N 1
ATOM 1560 C CA . GLY A 1 196 ? 20.448 0.729 -10.160 1.00 97.62 196 GLY A CA 1
ATOM 1561 C C . GLY A 1 196 ? 20.485 -0.791 -10.020 1.00 97.62 196 GLY A C 1
ATOM 1562 O O . GLY A 1 196 ? 19.894 -1.361 -9.099 1.00 97.62 196 GLY A O 1
ATOM 1563 N N . PHE A 1 197 ? 21.203 -1.448 -10.922 1.00 97.19 197 PHE A N 1
ATOM 1564 C CA . PHE A 1 197 ? 21.326 -2.903 -10.974 1.00 97.19 197 PHE A CA 1
ATOM 1565 C C . PHE A 1 197 ? 21.951 -3.491 -9.700 1.00 97.19 197 PHE A C 1
ATOM 1567 O O . PHE A 1 197 ? 22.953 -2.949 -9.218 1.00 97.19 197 PHE A O 1
ATOM 1574 N N . PRO A 1 198 ? 21.419 -4.604 -9.160 1.00 94.69 198 PRO A N 1
ATOM 1575 C CA . PRO A 1 198 ? 21.995 -5.268 -7.998 1.00 94.69 198 PRO A CA 1
ATOM 1576 C C . PRO A 1 198 ? 23.375 -5.838 -8.328 1.00 94.69 198 PRO A C 1
ATOM 1578 O O . PRO A 1 198 ? 23.532 -6.645 -9.242 1.00 94.69 198 PRO A O 1
ATOM 1581 N N . SER A 1 199 ? 24.400 -5.410 -7.585 1.00 89.44 199 SER A N 1
ATOM 1582 C CA . SER A 1 199 ? 25.790 -5.866 -7.775 1.00 89.44 199 SER A CA 1
ATOM 1583 C C . SER A 1 199 ? 26.301 -5.764 -9.227 1.00 89.44 199 SER A C 1
ATOM 1585 O O . SER A 1 199 ? 27.151 -6.549 -9.637 1.00 89.44 199 SER A O 1
ATOM 1587 N N . GLY A 1 200 ? 25.780 -4.812 -10.013 1.00 84.38 200 GLY A N 1
ATOM 1588 C CA . GLY A 1 200 ? 26.147 -4.623 -11.423 1.00 84.38 200 GLY A CA 1
ATOM 1589 C C . GLY A 1 200 ? 25.535 -5.636 -12.399 1.00 84.38 200 GLY A C 1
ATOM 1590 O O . GLY A 1 200 ? 25.839 -5.585 -13.587 1.00 84.38 200 GLY A O 1
ATOM 1591 N N . VAL A 1 201 ? 24.666 -6.539 -11.934 1.00 92.44 201 VAL A N 1
ATOM 1592 C CA . VAL A 1 201 ? 23.949 -7.502 -12.781 1.00 92.44 201 VAL A CA 1
ATOM 1593 C C . VAL A 1 201 ? 22.568 -6.953 -13.100 1.00 92.44 201 VAL A C 1
ATOM 1595 O O . VAL A 1 201 ? 21.831 -6.584 -12.190 1.00 92.44 201 VAL A O 1
ATOM 1598 N N . GLN A 1 202 ? 22.208 -6.920 -14.385 1.00 96.12 202 GLN A N 1
ATOM 1599 C CA . GLN A 1 202 ? 20.892 -6.458 -14.811 1.00 96.12 202 GLN A CA 1
ATOM 1600 C C . GLN A 1 202 ? 19.781 -7.240 -14.109 1.00 96.12 202 GLN A C 1
ATOM 1602 O O . GLN A 1 202 ? 19.665 -8.458 -14.239 1.00 96.12 202 GLN A O 1
ATOM 1607 N N . ASP A 1 203 ? 18.946 -6.494 -13.400 1.00 96.81 203 ASP A N 1
ATOM 1608 C CA . ASP A 1 203 ? 17.707 -6.964 -12.810 1.00 96.81 203 ASP A CA 1
ATOM 1609 C C . ASP A 1 203 ? 16.726 -5.792 -12.713 1.00 96.81 203 ASP A C 1
ATOM 1611 O O . ASP A 1 203 ? 17.093 -4.630 -12.936 1.00 96.81 203 ASP A O 1
ATOM 1615 N N . TYR A 1 204 ? 15.483 -6.102 -12.370 1.00 97.06 204 TYR A N 1
ATOM 1616 C CA . TYR A 1 204 ? 14.356 -5.193 -12.489 1.00 97.06 204 TYR A CA 1
ATOM 1617 C C . TYR A 1 204 ? 13.689 -5.005 -11.131 1.00 97.06 204 TYR A C 1
ATOM 1619 O O . TYR A 1 204 ? 13.332 -5.973 -10.448 1.00 97.06 204 TYR A O 1
ATOM 1627 N N . LEU A 1 205 ? 13.566 -3.742 -10.727 1.00 97.44 205 LEU A N 1
ATOM 1628 C CA . LEU A 1 205 ? 12.698 -3.345 -9.631 1.00 97.44 205 LEU A CA 1
ATOM 1629 C C . LEU A 1 205 ? 11.384 -2.894 -10.259 1.00 97.44 205 LEU A C 1
ATOM 1631 O O . LEU A 1 205 ? 11.320 -1.830 -10.864 1.00 97.44 205 LEU A O 1
ATOM 1635 N N . ASP A 1 206 ? 10.351 -3.715 -10.121 1.00 96.44 206 ASP A N 1
ATOM 1636 C CA . ASP A 1 206 ? 9.071 -3.492 -10.777 1.00 96.44 206 ASP A CA 1
ATOM 1637 C C . ASP A 1 206 ? 8.162 -2.598 -9.934 1.00 96.44 206 ASP A C 1
ATOM 1639 O O . ASP A 1 206 ? 7.750 -2.975 -8.833 1.00 96.44 206 ASP A O 1
ATOM 1643 N N . GLY A 1 207 ? 7.791 -1.443 -10.473 1.00 97.38 207 GLY A N 1
ATOM 1644 C CA . GLY A 1 207 ? 6.573 -0.725 -10.142 1.00 97.38 207 GLY A CA 1
ATOM 1645 C C . GLY A 1 207 ? 5.353 -1.402 -10.753 1.00 97.38 207 GLY A C 1
ATOM 1646 O O . GLY A 1 207 ? 5.342 -1.834 -11.901 1.00 97.38 207 GLY A O 1
ATOM 1647 N N . THR A 1 208 ? 4.292 -1.529 -9.969 1.00 98.06 208 THR A N 1
ATOM 1648 C CA . THR A 1 208 ? 3.010 -2.055 -10.444 1.00 98.06 208 THR A CA 1
ATOM 1649 C C . THR A 1 208 ? 1.879 -1.246 -9.832 1.00 98.06 208 THR A C 1
ATOM 1651 O O . THR A 1 208 ? 1.905 -0.949 -8.636 1.00 98.06 208 THR A O 1
ATOM 1654 N N . CYS A 1 209 ? 0.859 -0.932 -10.630 1.00 98.06 209 CYS A N 1
ATOM 1655 C CA . CYS A 1 209 ? -0.399 -0.384 -10.136 1.00 98.06 209 CYS A CA 1
ATOM 1656 C C . CYS A 1 209 ? -1.517 -1.424 -10.270 1.00 98.06 209 CYS A C 1
ATOM 1658 O O . CYS A 1 209 ? -1.770 -1.926 -11.359 1.00 98.06 209 CYS A O 1
ATOM 1660 N N . MET A 1 210 ? -2.203 -1.760 -9.176 1.00 97.69 210 MET A N 1
ATOM 1661 C CA . MET A 1 210 ? -3.384 -2.631 -9.215 1.00 97.69 210 MET A CA 1
ATOM 1662 C C . MET A 1 210 ? -4.658 -1.820 -8.988 1.00 97.69 210 MET A C 1
ATOM 1664 O O . MET A 1 210 ? -4.784 -1.133 -7.973 1.00 97.69 210 MET A O 1
ATOM 1668 N N . VAL A 1 211 ? -5.611 -1.944 -9.910 1.00 97.00 211 VAL A N 1
ATOM 1669 C CA . VAL A 1 211 ? -6.866 -1.184 -9.945 1.00 97.00 211 VAL A CA 1
ATOM 1670 C C . VAL A 1 211 ? -8.012 -2.039 -9.415 1.00 97.00 211 VAL A C 1
ATOM 1672 O O . VAL A 1 211 ? -8.200 -3.162 -9.878 1.00 97.00 211 VAL A O 1
ATOM 1675 N N . TYR A 1 212 ? -8.797 -1.508 -8.476 1.00 95.38 212 TYR A N 1
ATOM 1676 C CA . TYR A 1 212 ? -9.870 -2.241 -7.798 1.00 95.38 212 TYR A CA 1
ATOM 1677 C C . TYR A 1 212 ? -11.228 -1.518 -7.807 1.00 95.38 212 TYR A C 1
ATOM 1679 O O . TYR A 1 212 ? -11.305 -0.287 -7.703 1.00 95.38 212 TYR A O 1
ATOM 1687 N N . SER A 1 213 ? -12.304 -2.313 -7.814 1.00 92.81 213 SER A N 1
ATOM 1688 C CA . SER A 1 213 ? -13.671 -1.921 -7.443 1.00 92.81 213 SER A CA 1
ATOM 1689 C C . SER A 1 213 ? -14.052 -2.592 -6.120 1.00 92.81 213 SER A C 1
ATOM 1691 O O . SER A 1 213 ? -14.245 -3.804 -6.054 1.00 92.81 213 SER A O 1
ATOM 1693 N N . GLY A 1 214 ? -14.079 -1.830 -5.028 1.00 87.12 214 GLY A N 1
ATOM 1694 C CA . GLY A 1 214 ? -14.116 -2.381 -3.677 1.00 87.12 214 GLY A CA 1
ATOM 1695 C C . GLY A 1 214 ? -12.984 -3.393 -3.466 1.00 87.12 214 GLY A C 1
ATOM 1696 O O . GLY A 1 214 ? -11.807 -3.038 -3.494 1.00 87.12 214 GLY A O 1
ATOM 1697 N N . ALA A 1 215 ? -13.352 -4.662 -3.285 1.00 85.44 215 ALA A N 1
ATOM 1698 C CA . ALA A 1 215 ? -12.422 -5.778 -3.095 1.00 85.44 215 ALA A CA 1
ATOM 1699 C C . ALA A 1 215 ? -12.060 -6.534 -4.391 1.00 85.44 215 ALA A C 1
ATOM 1701 O O . ALA A 1 215 ? -11.206 -7.426 -4.363 1.00 85.44 215 ALA A O 1
ATOM 1702 N N . GLU A 1 216 ? -12.708 -6.214 -5.511 1.00 92.19 216 GLU A N 1
ATOM 1703 C CA . GLU A 1 216 ? -12.502 -6.875 -6.798 1.00 92.19 216 GLU A CA 1
ATOM 1704 C C . GLU A 1 216 ? -11.343 -6.233 -7.561 1.00 92.19 216 GLU A C 1
ATOM 1706 O O . GLU A 1 216 ? -11.324 -5.020 -7.766 1.00 92.19 216 GLU A O 1
ATOM 1711 N N . LEU A 1 217 ? -10.378 -7.051 -7.988 1.00 95.06 217 LEU A N 1
ATOM 1712 C CA . LEU A 1 217 ? -9.283 -6.614 -8.851 1.00 95.06 217 LEU A CA 1
ATOM 1713 C C . LEU A 1 217 ? -9.799 -6.492 -10.287 1.00 95.06 217 LEU A C 1
ATOM 1715 O O . LEU A 1 217 ? -10.192 -7.495 -10.876 1.00 95.06 217 LEU A O 1
ATOM 1719 N N . LEU A 1 218 ? -9.740 -5.288 -10.851 1.00 95.19 218 LEU A N 1
ATOM 1720 C CA . LEU A 1 218 ? -10.148 -5.016 -12.228 1.00 95.19 218 LEU A CA 1
ATOM 1721 C C . LEU A 1 218 ? -8.990 -5.168 -13.216 1.00 95.19 218 LEU A C 1
ATOM 1723 O O . LEU A 1 218 ? -9.172 -5.724 -14.294 1.00 95.19 218 LEU A O 1
ATOM 1727 N N . MET A 1 219 ? -7.811 -4.637 -12.870 1.00 95.50 219 MET A N 1
ATOM 1728 C CA . MET A 1 219 ? -6.649 -4.622 -13.764 1.00 95.50 219 MET A CA 1
ATOM 1729 C C . MET A 1 219 ? -5.332 -4.492 -12.996 1.00 95.50 219 MET A C 1
ATOM 1731 O O . MET A 1 219 ? -5.285 -3.945 -11.894 1.00 95.50 219 MET A O 1
ATOM 1735 N N . ILE A 1 220 ? -4.254 -4.972 -13.609 1.00 96.69 220 ILE A N 1
ATOM 1736 C CA . ILE A 1 220 ? -2.868 -4.802 -13.177 1.00 96.69 220 ILE A CA 1
ATOM 1737 C C . ILE A 1 220 ? -2.151 -4.021 -14.280 1.00 96.69 220 ILE A C 1
ATOM 1739 O O . ILE A 1 220 ? -2.209 -4.417 -15.436 1.00 96.69 220 ILE A O 1
ATOM 1743 N N . PHE A 1 221 ? -1.499 -2.921 -13.920 1.00 96.75 221 PHE A N 1
ATOM 1744 C CA . PHE A 1 221 ? -0.610 -2.153 -14.783 1.00 96.75 221 PHE A CA 1
ATOM 1745 C C . PHE A 1 221 ? 0.829 -2.399 -14.350 1.00 96.75 221 PHE A C 1
ATOM 1747 O O . PHE A 1 221 ? 1.301 -1.812 -13.374 1.00 96.75 221 PHE A O 1
ATOM 1754 N N . ASP A 1 222 ? 1.491 -3.291 -15.072 1.00 95.19 222 ASP A N 1
ATOM 1755 C CA . ASP A 1 222 ? 2.901 -3.654 -14.929 1.00 95.19 222 ASP A CA 1
ATOM 1756 C C . ASP A 1 222 ? 3.678 -3.361 -16.226 1.00 95.19 222 ASP A C 1
ATOM 1758 O O . ASP A 1 222 ? 3.129 -2.777 -17.165 1.00 95.19 222 ASP A O 1
ATOM 1762 N N . TYR A 1 223 ? 4.940 -3.795 -16.306 1.00 88.94 223 TYR A N 1
ATOM 1763 C CA . TYR A 1 223 ? 5.827 -3.596 -17.461 1.00 88.94 223 TYR A CA 1
ATOM 1764 C C . TYR A 1 223 ? 5.218 -4.000 -18.818 1.00 88.94 223 TYR A C 1
ATOM 1766 O O . TYR A 1 223 ? 5.616 -3.456 -19.849 1.00 88.94 223 TYR A O 1
ATOM 1774 N N . SER A 1 224 ? 4.250 -4.923 -18.836 1.00 86.50 224 SER A N 1
ATOM 1775 C CA . SER A 1 224 ? 3.595 -5.414 -20.055 1.00 86.50 224 SER A CA 1
ATOM 1776 C C . SER A 1 224 ? 2.361 -4.595 -20.468 1.00 86.50 224 SER A C 1
ATOM 1778 O O . SER A 1 224 ? 1.850 -4.727 -21.583 1.00 86.50 224 SER A O 1
ATOM 1780 N N . SER A 1 225 ? 1.892 -3.706 -19.591 1.00 85.75 225 SER A N 1
ATOM 1781 C CA . SER A 1 225 ? 0.585 -3.053 -19.674 1.00 85.75 225 SER A CA 1
ATOM 1782 C C . SER A 1 225 ? 0.675 -1.630 -20.237 1.00 85.75 225 SER A C 1
ATOM 1784 O O . SER A 1 225 ? 0.417 -0.640 -19.548 1.00 85.75 225 SER A O 1
ATOM 1786 N N . ASN A 1 226 ? 1.045 -1.521 -21.516 1.00 76.25 226 ASN A N 1
ATOM 1787 C CA . ASN A 1 226 ? 1.229 -0.222 -22.175 1.00 76.25 226 ASN A CA 1
ATOM 1788 C C . ASN A 1 226 ? -0.083 0.537 -22.436 1.00 76.25 226 ASN A C 1
ATOM 1790 O O . ASN A 1 226 ? -0.079 1.754 -22.338 1.00 76.25 226 ASN A O 1
ATOM 1794 N N . ASN A 1 227 ? -1.178 -0.144 -22.792 1.00 77.12 227 ASN A N 1
ATOM 1795 C CA . ASN A 1 227 ? -2.498 0.455 -23.039 1.00 77.12 227 ASN A CA 1
ATOM 1796 C C . ASN A 1 227 ? -3.589 -0.590 -22.758 1.00 77.12 227 ASN A C 1
ATOM 1798 O O . ASN A 1 227 ? -3.412 -1.758 -23.105 1.00 77.12 227 ASN A O 1
ATOM 1802 N N . HIS A 1 228 ? -4.732 -0.180 -22.201 1.00 85.56 228 HIS A N 1
ATOM 1803 C CA . HIS A 1 228 ? -5.876 -1.071 -21.985 1.00 85.56 228 HIS A CA 1
ATOM 1804 C C . HIS A 1 228 ? -7.196 -0.404 -22.421 1.00 85.56 228 HIS A C 1
ATOM 1806 O O . HIS A 1 228 ? -7.474 0.706 -21.970 1.00 85.56 228 HIS A O 1
ATOM 1812 N N . PRO A 1 229 ? -8.060 -1.054 -23.232 1.00 87.56 229 PRO A N 1
ATOM 1813 C CA . PRO A 1 229 ? -9.278 -0.427 -23.767 1.00 87.56 229 PRO A CA 1
ATOM 1814 C C . PRO A 1 229 ? -10.237 0.128 -22.705 1.00 87.56 229 PRO A C 1
ATOM 1816 O O . PRO A 1 229 ? -10.795 1.203 -22.884 1.00 87.56 229 PRO A O 1
ATOM 1819 N N . ASN A 1 230 ? -10.395 -0.575 -21.577 1.00 89.06 230 ASN A N 1
ATOM 1820 C CA . ASN A 1 230 ? -11.265 -0.132 -20.472 1.00 89.06 230 ASN A CA 1
ATOM 1821 C C . ASN A 1 230 ? -10.631 0.952 -19.581 1.00 89.06 230 ASN A C 1
ATOM 1823 O O . ASN A 1 230 ? -11.292 1.482 -18.693 1.00 89.06 230 ASN A O 1
ATOM 1827 N N . PHE A 1 231 ? -9.351 1.255 -19.792 1.00 93.31 231 PHE A N 1
ATOM 1828 C CA . PHE A 1 231 ? -8.574 2.209 -19.005 1.00 93.31 231 PHE A CA 1
ATOM 1829 C C . PHE A 1 231 ? -7.637 2.999 -19.937 1.00 93.31 231 PHE A C 1
ATOM 1831 O O . PHE A 1 231 ? -6.417 2.930 -19.788 1.00 93.31 231 PHE A O 1
ATOM 1838 N N . PRO A 1 232 ? -8.185 3.735 -20.924 1.00 90.81 232 PRO A N 1
ATOM 1839 C CA . PRO A 1 232 ? -7.387 4.396 -21.961 1.00 90.81 232 PRO A CA 1
ATOM 1840 C C . PRO A 1 232 ? -6.459 5.484 -21.403 1.00 90.81 232 PRO A C 1
ATOM 1842 O O . PRO A 1 232 ? -5.467 5.833 -22.034 1.00 90.81 232 PRO A O 1
ATOM 1845 N N . ASN A 1 233 ? -6.764 5.983 -20.204 1.00 90.88 233 ASN A N 1
ATOM 1846 C CA . ASN A 1 233 ? -6.023 7.043 -19.527 1.00 90.88 233 ASN A CA 1
ATOM 1847 C C . ASN A 1 233 ? -5.132 6.534 -18.385 1.00 90.88 233 ASN A C 1
ATOM 1849 O O . ASN A 1 233 ? -4.733 7.310 -17.513 1.00 90.88 233 ASN A O 1
ATOM 1853 N N . MET A 1 234 ? -4.848 5.230 -18.368 1.00 94.81 234 MET A N 1
ATOM 1854 C CA . MET A 1 234 ? -3.809 4.637 -17.537 1.00 94.81 234 MET A CA 1
ATOM 1855 C C . MET A 1 234 ? -2.787 3.931 -18.413 1.00 94.81 234 MET A C 1
ATOM 1857 O O . MET A 1 234 ? -3.144 3.226 -19.358 1.00 94.81 234 MET A O 1
ATOM 1861 N N . ARG A 1 235 ? -1.511 4.103 -18.077 1.00 94.56 235 ARG A N 1
ATOM 1862 C CA . ARG A 1 235 ? -0.411 3.540 -18.853 1.00 94.56 235 ARG A CA 1
ATOM 1863 C C . ARG A 1 235 ? 0.781 3.221 -17.967 1.00 94.56 235 ARG A C 1
ATOM 1865 O O . ARG A 1 235 ? 1.137 4.017 -17.107 1.00 94.56 235 ARG A O 1
ATOM 1872 N N . HIS A 1 236 ? 1.426 2.092 -18.236 1.00 96.25 236 HIS A N 1
ATOM 1873 C CA . HIS A 1 236 ? 2.800 1.820 -17.824 1.00 96.25 236 HIS A CA 1
ATOM 1874 C C . HIS A 1 236 ? 3.740 2.135 -19.002 1.00 96.25 236 HIS A C 1
ATOM 1876 O O . HIS A 1 236 ? 3.387 1.854 -20.142 1.00 96.25 236 HIS A O 1
ATOM 1882 N N . SER A 1 237 ? 4.916 2.732 -18.790 1.00 95.50 237 SER A N 1
ATOM 1883 C CA . SER A 1 237 ? 5.840 3.083 -19.889 1.00 95.50 237 SER A CA 1
ATOM 1884 C C . SER A 1 237 ? 6.565 1.878 -20.492 1.00 95.50 237 SER A C 1
ATOM 1886 O O . SER A 1 237 ? 7.081 1.963 -21.606 1.00 95.50 237 SER A O 1
ATOM 1888 N N . GLY A 1 238 ? 6.635 0.797 -19.716 1.00 94.56 238 GLY A N 1
ATOM 1889 C CA . GLY A 1 238 ? 7.607 -0.282 -19.890 1.00 94.56 238 GLY A CA 1
ATOM 1890 C C . GLY A 1 238 ? 8.967 0.122 -19.320 1.00 94.56 238 GLY A C 1
ATOM 1891 O O . GLY A 1 238 ? 9.172 1.290 -18.973 1.00 94.56 238 GLY A O 1
ATOM 1892 N N . ASP A 1 239 ? 9.878 -0.840 -19.212 1.00 94.81 239 ASP A N 1
ATOM 1893 C CA . ASP A 1 239 ? 11.207 -0.595 -18.655 1.00 94.81 239 ASP A CA 1
ATOM 1894 C C . ASP A 1 239 ? 12.115 0.116 -19.656 1.00 94.81 239 ASP A C 1
ATOM 1896 O O . ASP A 1 239 ? 12.296 -0.318 -20.797 1.00 94.81 239 ASP A O 1
ATOM 1900 N N . VAL A 1 240 ? 12.729 1.199 -19.197 1.00 95.94 240 VAL A N 1
ATOM 1901 C CA . VAL A 1 240 ? 13.769 1.938 -19.903 1.00 95.94 240 VAL A CA 1
ATOM 1902 C C . VAL A 1 240 ? 15.096 1.598 -19.245 1.00 95.94 240 VAL A C 1
ATOM 1904 O O . VAL A 1 240 ? 15.299 1.875 -18.065 1.00 95.94 240 VAL A O 1
ATOM 1907 N N . ILE A 1 241 ? 16.002 0.978 -20.000 1.00 96.75 241 ILE A N 1
ATOM 1908 C CA . ILE A 1 241 ? 17.284 0.502 -19.479 1.00 96.75 241 ILE A CA 1
ATOM 1909 C C . ILE A 1 241 ? 18.432 1.362 -20.005 1.00 96.75 241 ILE A C 1
ATOM 1911 O O . ILE A 1 241 ? 18.656 1.460 -21.211 1.00 96.75 241 ILE A O 1
ATOM 1915 N N . ASP A 1 242 ? 19.194 1.936 -19.079 1.00 96.06 242 ASP A N 1
ATOM 1916 C CA . ASP A 1 242 ? 20.468 2.597 -19.335 1.00 96.06 242 ASP A CA 1
ATOM 1917 C C . ASP A 1 242 ? 21.610 1.633 -18.993 1.00 96.06 242 ASP A C 1
ATOM 1919 O O . ASP A 1 242 ? 22.070 1.527 -17.850 1.00 96.06 242 ASP A O 1
ATOM 1923 N N . TYR A 1 243 ? 22.072 0.917 -20.016 1.00 94.94 243 TYR A N 1
ATOM 1924 C CA . TYR A 1 243 ? 23.160 -0.050 -19.893 1.00 94.94 243 TYR A CA 1
ATOM 1925 C C . TYR A 1 243 ? 24.493 0.593 -19.498 1.00 94.94 243 TYR A C 1
ATOM 1927 O O . TYR A 1 243 ? 25.280 -0.039 -18.796 1.00 94.94 243 TYR A O 1
ATOM 1935 N N . ALA A 1 244 ? 24.752 1.836 -19.920 1.00 95.50 244 ALA A N 1
ATOM 1936 C CA . ALA A 1 244 ? 26.025 2.503 -19.660 1.00 95.50 244 ALA A CA 1
ATOM 1937 C C . ALA A 1 244 ? 26.196 2.810 -18.168 1.00 95.50 244 ALA A C 1
ATOM 1939 O O . ALA A 1 244 ? 27.288 2.659 -17.624 1.00 95.50 244 ALA A O 1
ATOM 1940 N N . ASN A 1 245 ? 25.101 3.180 -17.501 1.00 95.56 245 ASN A N 1
ATOM 1941 C CA . ASN A 1 245 ? 25.104 3.498 -16.075 1.00 95.56 245 ASN A CA 1
ATOM 1942 C C . ASN A 1 245 ? 24.573 2.359 -15.190 1.00 95.56 245 ASN A C 1
ATOM 1944 O O . ASN A 1 245 ? 24.518 2.518 -13.971 1.00 95.56 245 ASN A O 1
ATOM 1948 N N . SER A 1 246 ? 24.204 1.211 -15.776 1.00 97.00 246 SER A N 1
ATOM 1949 C CA . SER A 1 246 ? 23.595 0.077 -15.061 1.00 97.00 246 SER A CA 1
ATOM 1950 C C . SER A 1 246 ? 22.349 0.490 -14.269 1.00 97.00 246 SER A C 1
ATOM 1952 O O . SER A 1 246 ? 22.219 0.202 -13.073 1.00 97.00 246 SER A O 1
ATOM 1954 N N . ARG A 1 247 ? 21.450 1.226 -14.931 1.00 97.50 247 ARG A N 1
ATOM 1955 C CA . ARG A 1 247 ? 20.211 1.745 -14.342 1.00 97.50 247 ARG A CA 1
ATOM 1956 C C . ARG A 1 247 ? 18.995 1.338 -15.157 1.00 97.50 247 ARG A C 1
ATOM 1958 O O . ARG A 1 247 ? 19.081 1.124 -16.363 1.00 97.50 247 ARG A O 1
ATOM 1965 N N . GLY A 1 248 ? 17.859 1.270 -14.481 1.00 97.44 248 GLY A N 1
ATOM 1966 C CA . GLY A 1 248 ? 16.553 1.160 -15.108 1.00 97.44 248 GLY A CA 1
ATOM 1967 C C . GLY A 1 248 ? 15.596 2.207 -14.559 1.00 97.44 248 GLY A C 1
ATOM 1968 O O . GLY A 1 248 ? 15.791 2.734 -13.456 1.00 97.44 248 GLY A O 1
ATOM 1969 N N . SER A 1 249 ? 14.579 2.522 -15.346 1.00 97.81 249 SER A N 1
ATOM 1970 C CA . SER A 1 249 ? 13.466 3.351 -14.916 1.00 97.81 249 SER A CA 1
ATOM 1971 C C . SER A 1 249 ? 12.180 2.989 -15.642 1.00 97.81 249 SER A C 1
ATOM 1973 O O . SER A 1 249 ? 12.200 2.412 -16.728 1.00 97.81 249 SER A O 1
ATOM 1975 N N . HIS A 1 250 ? 11.050 3.345 -15.043 1.00 97.12 250 HIS A N 1
ATOM 1976 C CA . HIS A 1 250 ? 9.766 3.363 -15.726 1.00 97.12 250 HIS A CA 1
ATOM 1977 C C . HIS A 1 250 ? 8.788 4.300 -15.027 1.00 97.12 250 HIS A C 1
ATOM 1979 O O . HIS A 1 250 ? 9.021 4.769 -13.912 1.00 97.12 250 HIS A O 1
ATOM 1985 N N . GLN A 1 251 ? 7.658 4.536 -15.681 1.00 97.19 251 GLN A N 1
ATOM 1986 C CA . GLN A 1 251 ? 6.603 5.394 -15.186 1.00 97.19 251 GLN A CA 1
ATOM 1987 C C . GLN A 1 251 ? 5.232 4.734 -15.342 1.00 97.19 251 GLN A C 1
ATOM 1989 O O . GLN A 1 251 ? 4.951 4.094 -16.355 1.00 97.19 251 GLN A O 1
ATOM 1994 N N . ILE A 1 252 ? 4.358 4.946 -14.360 1.00 97.88 252 ILE A N 1
ATOM 1995 C CA . ILE A 1 252 ? 2.925 4.667 -14.447 1.00 97.88 252 ILE A CA 1
ATOM 1996 C C . ILE A 1 252 ? 2.174 5.992 -14.361 1.00 97.88 252 ILE A C 1
ATOM 1998 O O . ILE A 1 252 ? 2.387 6.765 -13.427 1.00 97.88 252 ILE A O 1
ATOM 2002 N N . THR A 1 253 ? 1.276 6.249 -15.306 1.00 96.94 253 THR A N 1
ATOM 2003 C CA . THR A 1 253 ? 0.424 7.443 -15.317 1.00 96.94 253 THR A CA 1
ATOM 2004 C C . THR A 1 253 ? -1.051 7.072 -15.233 1.00 96.94 253 THR A C 1
ATOM 2006 O O . THR A 1 253 ? -1.460 6.010 -15.707 1.00 96.94 253 THR A O 1
ATOM 2009 N N . ALA A 1 254 ? -1.852 7.930 -14.596 1.00 96.12 254 ALA A N 1
ATOM 2010 C CA . ALA A 1 254 ? -3.293 7.737 -14.454 1.00 96.12 254 ALA A CA 1
ATOM 2011 C C . ALA A 1 254 ? -4.053 9.071 -14.368 1.00 96.12 254 ALA A C 1
ATOM 2013 O O . ALA A 1 254 ? -3.840 9.836 -13.427 1.00 96.12 254 ALA A O 1
ATOM 2014 N N . LYS A 1 255 ? -4.990 9.328 -15.291 1.00 95.31 255 LYS A N 1
ATOM 2015 C CA . LYS A 1 255 ? -5.967 10.431 -15.166 1.00 95.31 255 LYS A CA 1
ATOM 2016 C C . LYS A 1 255 ? -7.121 9.992 -14.265 1.00 95.31 255 LYS A C 1
ATOM 2018 O O . LYS A 1 255 ? -8.034 9.303 -14.709 1.00 95.31 255 LYS A O 1
ATOM 2023 N N . LEU A 1 256 ? -7.031 10.317 -12.978 1.00 93.44 256 LEU A N 1
ATOM 2024 C CA . LEU A 1 256 ? -7.914 9.843 -11.909 1.00 93.44 256 LEU A CA 1
ATOM 2025 C C . LEU A 1 256 ? -9.365 10.334 -12.041 1.00 93.44 256 LEU A C 1
ATOM 2027 O O . LEU A 1 256 ? -10.299 9.634 -11.636 1.00 93.44 256 LEU A O 1
ATOM 2031 N N . ASP A 1 257 ? -9.550 11.537 -12.577 1.00 89.38 257 ASP A N 1
ATOM 2032 C CA . ASP A 1 257 ? -10.839 12.165 -12.886 1.00 89.38 257 ASP A CA 1
ATOM 2033 C C . ASP A 1 257 ? -11.540 11.531 -14.095 1.00 89.38 257 ASP A C 1
ATOM 2035 O O . ASP A 1 257 ? -12.768 11.528 -14.164 1.00 89.38 257 ASP A O 1
ATOM 2039 N N . GLU A 1 258 ? -10.777 10.908 -14.989 1.00 92.62 258 GLU A N 1
ATOM 2040 C CA . GLU A 1 258 ? -11.292 10.193 -16.160 1.00 92.62 258 GLU A CA 1
ATOM 2041 C C . GLU A 1 258 ? -11.425 8.674 -15.937 1.00 92.62 258 GLU A C 1
ATOM 2043 O O . GLU A 1 258 ? -11.800 7.936 -16.851 1.00 92.62 258 GLU A O 1
ATOM 2048 N N . LEU A 1 259 ? -11.128 8.174 -14.730 1.00 93.31 259 LEU A N 1
ATOM 2049 C CA . LEU A 1 259 ? -11.307 6.757 -14.411 1.00 93.31 259 LEU A CA 1
ATOM 2050 C C . LEU A 1 259 ? -12.792 6.377 -14.318 1.00 93.31 259 LEU A C 1
ATOM 2052 O O . LEU A 1 259 ? -13.586 7.146 -13.757 1.00 93.31 259 LEU A O 1
ATOM 2056 N N . PRO A 1 260 ? -13.164 5.154 -14.756 1.00 92.94 260 PRO A N 1
ATOM 2057 C CA . PRO A 1 260 ? -14.520 4.640 -14.607 1.00 92.94 260 PRO A CA 1
ATOM 2058 C C . PRO A 1 260 ? -15.052 4.787 -13.175 1.00 92.94 260 PRO A C 1
ATOM 2060 O O . PRO A 1 260 ? -14.333 4.569 -12.200 1.00 92.94 260 PRO A O 1
ATOM 2063 N N . GLY A 1 261 ? -16.332 5.143 -13.035 1.00 90.62 261 GLY A N 1
ATOM 2064 C CA . GLY A 1 261 ? -16.930 5.477 -11.735 1.00 90.62 261 GLY A CA 1
ATOM 2065 C C . GLY A 1 261 ? -16.955 4.334 -10.714 1.00 90.62 261 GLY A C 1
ATOM 2066 O O . GLY A 1 261 ? -17.058 4.590 -9.518 1.00 90.62 261 GLY A O 1
ATOM 2067 N N . ASN A 1 262 ? -16.833 3.084 -11.168 1.00 91.62 262 ASN A N 1
ATOM 2068 C CA . ASN A 1 262 ? -16.718 1.903 -10.313 1.00 91.62 262 ASN A CA 1
ATOM 2069 C C . ASN A 1 262 ? -15.297 1.686 -9.762 1.00 91.62 262 ASN A C 1
ATOM 2071 O O . ASN A 1 262 ? -15.115 0.828 -8.898 1.00 91.62 262 ASN A O 1
ATOM 2075 N N . VAL A 1 263 ? -14.288 2.417 -10.246 1.00 94.25 263 VAL A N 1
ATOM 2076 C CA . VAL A 1 263 ? -12.921 2.333 -9.727 1.00 94.25 263 VAL A CA 1
ATOM 2077 C C . VAL A 1 263 ? -12.848 3.063 -8.396 1.00 94.25 263 VAL A C 1
ATOM 2079 O O . VAL A 1 263 ? -13.202 4.234 -8.272 1.00 94.25 263 VAL A O 1
ATOM 2082 N N . THR A 1 264 ? -12.352 2.353 -7.394 1.00 92.06 264 THR A N 1
ATOM 2083 C CA . THR A 1 264 ? -12.344 2.815 -6.001 1.00 92.06 264 THR A CA 1
ATOM 2084 C C . THR A 1 264 ? -10.936 2.958 -5.447 1.00 92.06 264 THR A C 1
ATOM 2086 O O . THR A 1 264 ? -10.684 3.896 -4.697 1.00 92.06 264 THR A O 1
ATOM 2089 N N . HIS A 1 265 ? -10.013 2.073 -5.840 1.00 93.50 265 HIS A N 1
ATOM 2090 C CA . HIS A 1 265 ? -8.666 2.022 -5.282 1.00 93.50 265 HIS A CA 1
ATOM 2091 C C . HIS A 1 265 ? -7.624 1.733 -6.361 1.00 93.50 265 HIS A C 1
ATOM 2093 O O . HIS A 1 265 ? -7.826 0.867 -7.216 1.00 93.50 265 HIS A O 1
ATOM 2099 N N . LEU A 1 266 ? -6.489 2.420 -6.269 1.00 97.00 266 LEU A N 1
ATOM 2100 C CA . LEU A 1 266 ? -5.266 2.142 -7.010 1.00 97.00 266 LEU A CA 1
ATOM 2101 C C . LEU A 1 266 ? -4.159 1.858 -5.994 1.00 97.00 266 LEU A C 1
ATOM 2103 O O . LEU A 1 266 ? -3.769 2.735 -5.222 1.00 97.00 266 LEU A O 1
ATOM 2107 N N . TYR A 1 267 ? -3.649 0.633 -5.984 1.00 97.50 267 TYR A N 1
ATOM 2108 C CA . TYR A 1 267 ? -2.533 0.237 -5.128 1.00 97.50 267 TYR A CA 1
ATOM 2109 C C . TYR A 1 267 ? -1.229 0.351 -5.900 1.00 97.50 267 TYR A C 1
ATOM 2111 O O . TYR A 1 267 ? -1.130 -0.231 -6.974 1.00 97.50 267 TYR A O 1
ATOM 2119 N N . PHE A 1 268 ? -0.232 1.038 -5.340 1.00 97.81 268 PHE A N 1
ATOM 2120 C CA . PHE A 1 268 ? 1.111 1.127 -5.920 1.00 97.81 268 PHE A CA 1
ATOM 2121 C C . PHE A 1 268 ? 2.074 0.218 -5.163 1.00 97.81 268 PHE A C 1
ATOM 2123 O O . PHE A 1 268 ? 2.220 0.316 -3.938 1.00 97.81 268 PHE A O 1
ATOM 2130 N N . ILE A 1 269 ? 2.716 -0.678 -5.904 1.00 98.12 269 ILE A N 1
ATOM 2131 C CA . ILE A 1 269 ? 3.565 -1.750 -5.393 1.00 98.12 269 ILE A CA 1
ATOM 2132 C C . ILE A 1 269 ? 4.959 -1.610 -5.994 1.00 98.12 269 ILE A C 1
ATOM 2134 O O . ILE A 1 269 ? 5.089 -1.270 -7.165 1.00 98.12 269 ILE A O 1
ATOM 2138 N N . LEU A 1 270 ? 5.978 -1.905 -5.188 1.00 98.06 270 LEU A N 1
ATOM 2139 C CA . LEU A 1 270 ? 7.328 -2.201 -5.661 1.00 98.06 270 LEU A CA 1
ATOM 2140 C C . LEU A 1 270 ? 7.653 -3.662 -5.401 1.00 98.06 270 LEU A C 1
ATOM 2142 O O . LEU A 1 270 ? 7.348 -4.161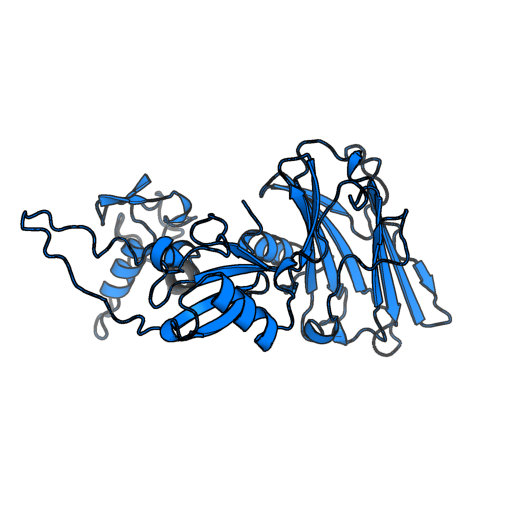 -4.314 1.00 98.06 270 LEU A O 1
ATOM 2146 N N . SER A 1 271 ? 8.297 -4.332 -6.353 1.00 98.19 271 SER A N 1
ATOM 2147 C CA . SER A 1 271 ? 8.756 -5.708 -6.172 1.00 98.19 271 SER A CA 1
ATOM 2148 C C . SER A 1 271 ? 10.041 -6.035 -6.924 1.00 98.19 271 SER A C 1
ATOM 2150 O O . SER A 1 271 ? 10.217 -5.615 -8.058 1.00 98.19 271 SER A O 1
ATOM 2152 N N . ALA A 1 272 ? 10.918 -6.818 -6.303 1.00 97.44 272 ALA A N 1
ATOM 2153 C CA . ALA A 1 272 ? 12.119 -7.354 -6.931 1.00 97.44 272 ALA A CA 1
ATOM 2154 C C . ALA A 1 272 ? 11.779 -8.511 -7.891 1.00 97.44 272 ALA A C 1
ATOM 2156 O O . ALA A 1 272 ? 11.034 -9.433 -7.526 1.00 97.44 272 ALA A O 1
ATOM 2157 N N . TRP A 1 273 ? 12.333 -8.483 -9.108 1.00 95.88 273 TRP A N 1
ATOM 2158 C CA . TRP A 1 273 ? 11.990 -9.452 -10.151 1.00 95.88 273 TRP A CA 1
ATOM 2159 C C . TRP A 1 273 ? 12.757 -10.779 -10.071 1.00 95.88 273 TRP A C 1
ATOM 2161 O O . TRP A 1 273 ? 12.144 -11.835 -9.849 1.00 95.88 273 TRP A O 1
ATOM 2171 N N . ASN A 1 274 ? 14.079 -10.780 -10.291 1.00 94.62 274 ASN A N 1
ATOM 2172 C CA . ASN A 1 274 ? 14.903 -11.988 -10.151 1.00 94.62 274 ASN A CA 1
ATOM 2173 C C . ASN A 1 274 ? 15.540 -12.098 -8.776 1.00 94.62 274 ASN A C 1
ATOM 2175 O O . ASN A 1 274 ? 15.586 -13.193 -8.221 1.00 94.62 274 ASN A O 1
ATOM 2179 N N . CYS A 1 275 ? 16.038 -10.995 -8.234 1.00 91.94 275 CYS A N 1
ATOM 2180 C CA . CYS A 1 275 ? 16.681 -11.009 -6.941 1.00 91.94 275 CYS A CA 1
ATOM 2181 C C . CYS A 1 275 ? 15.656 -11.098 -5.798 1.00 91.94 275 CYS A C 1
ATOM 2183 O O . CYS A 1 275 ? 14.486 -10.739 -5.926 1.00 91.94 275 CYS A O 1
ATOM 2185 N N . ASP A 1 276 ? 16.108 -11.631 -4.664 1.00 88.44 276 ASP A N 1
ATOM 2186 C CA . ASP A 1 276 ? 15.201 -12.016 -3.576 1.00 88.44 276 ASP A CA 1
ATOM 2187 C C . ASP A 1 276 ? 14.548 -10.830 -2.856 1.00 88.44 276 ASP A C 1
ATOM 2189 O O . ASP A 1 276 ? 13.478 -10.991 -2.266 1.00 88.44 276 ASP A O 1
ATOM 2193 N N . THR A 1 277 ? 15.199 -9.660 -2.838 1.00 95.88 277 THR A N 1
ATOM 2194 C CA . THR A 1 277 ? 14.748 -8.522 -2.031 1.00 95.88 277 THR A CA 1
ATOM 2195 C C . THR A 1 277 ? 15.025 -7.168 -2.675 1.00 95.88 277 THR A C 1
ATOM 2197 O O . THR A 1 277 ? 16.016 -6.977 -3.380 1.00 95.88 277 THR A O 1
ATOM 2200 N N . ILE A 1 278 ? 14.169 -6.193 -2.355 1.00 96.50 278 ILE A N 1
ATOM 2201 C CA . ILE A 1 278 ? 14.268 -4.801 -2.820 1.00 96.50 278 ILE A CA 1
ATOM 2202 C C . ILE A 1 278 ? 15.603 -4.163 -2.406 1.00 96.50 278 ILE A C 1
ATOM 2204 O O . ILE A 1 278 ? 16.176 -3.377 -3.155 1.00 96.50 278 ILE A O 1
ATOM 2208 N N . GLY A 1 279 ? 16.135 -4.523 -1.235 1.00 95.44 279 GLY A N 1
ATOM 2209 C CA . GLY A 1 279 ? 17.365 -3.942 -0.692 1.00 95.44 279 GLY A CA 1
ATOM 2210 C C . GLY A 1 279 ? 18.637 -4.268 -1.473 1.00 95.44 279 GLY A C 1
ATOM 2211 O O . GLY A 1 279 ? 19.677 -3.690 -1.178 1.00 95.44 279 GLY A O 1
ATOM 2212 N N . LYS A 1 280 ? 18.580 -5.179 -2.455 1.00 95.56 280 LYS A N 1
ATOM 2213 C CA . LYS A 1 280 ? 19.722 -5.485 -3.328 1.00 95.56 280 LYS A CA 1
ATOM 2214 C C . LYS A 1 280 ? 19.907 -4.458 -4.447 1.00 95.56 280 LYS A C 1
ATOM 2216 O O . LYS A 1 280 ? 20.999 -4.377 -5.002 1.00 95.56 280 LYS A O 1
ATOM 2221 N N . PHE A 1 281 ? 18.868 -3.697 -4.789 1.00 96.69 281 PHE A N 1
ATOM 2222 C CA . PHE A 1 281 ? 18.950 -2.675 -5.829 1.00 96.69 281 PHE A CA 1
ATOM 2223 C C . PHE A 1 281 ? 19.749 -1.468 -5.345 1.00 96.69 281 PHE A C 1
ATOM 2225 O O . PHE A 1 281 ? 19.599 -1.005 -4.214 1.00 96.69 281 PHE A O 1
ATOM 2232 N N . ASN A 1 282 ? 20.587 -0.931 -6.228 1.00 94.50 282 ASN A N 1
ATOM 2233 C CA . ASN A 1 282 ? 21.420 0.221 -5.917 1.00 94.50 282 ASN A CA 1
ATOM 2234 C C . ASN A 1 282 ? 20.599 1.507 -6.032 1.00 94.50 282 ASN A C 1
ATOM 2236 O O . ASN A 1 282 ? 19.986 1.757 -7.067 1.00 94.50 282 ASN A O 1
ATOM 2240 N N . THR A 1 283 ? 20.604 2.320 -4.974 1.00 92.75 283 THR A N 1
ATOM 2241 C CA . THR A 1 283 ? 19.979 3.658 -4.937 1.00 92.75 283 THR A CA 1
ATOM 2242 C C . THR A 1 283 ? 18.582 3.740 -5.586 1.00 92.75 283 THR A C 1
ATOM 2244 O O . THR A 1 283 ? 18.354 4.620 -6.425 1.00 92.75 283 THR A O 1
ATOM 2247 N N . PRO A 1 284 ? 17.634 2.838 -5.241 1.00 95.81 284 PRO A N 1
ATOM 2248 C CA . PRO A 1 284 ? 16.290 2.910 -5.786 1.00 95.81 284 PRO A CA 1
ATOM 2249 C C . PRO A 1 284 ? 15.596 4.179 -5.285 1.00 95.81 284 PRO A C 1
ATOM 2251 O O . PRO A 1 284 ? 15.736 4.572 -4.125 1.00 95.81 284 PRO A O 1
ATOM 2254 N N . MET A 1 285 ? 14.848 4.824 -6.171 1.00 95.44 285 MET A N 1
ATOM 2255 C CA . MET A 1 285 ? 14.115 6.050 -5.886 1.00 95.44 285 MET A CA 1
ATOM 2256 C C . MET A 1 285 ? 12.778 6.002 -6.604 1.00 95.44 285 MET A C 1
ATOM 2258 O O . MET A 1 285 ? 12.719 5.630 -7.773 1.00 95.44 285 MET A O 1
ATOM 2262 N N . PHE A 1 286 ? 11.720 6.421 -5.919 1.00 96.44 286 PHE A N 1
ATOM 2263 C CA . PHE A 1 286 ? 10.418 6.592 -6.542 1.00 96.44 286 PHE A CA 1
ATOM 2264 C C . PHE A 1 286 ? 9.842 7.972 -6.241 1.00 96.44 286 PHE A C 1
ATOM 2266 O O . PHE A 1 286 ? 10.115 8.574 -5.197 1.00 96.44 286 PHE A O 1
ATOM 2273 N N . LYS A 1 287 ? 8.983 8.433 -7.140 1.00 95.81 287 LYS A N 1
ATOM 2274 C CA . LYS A 1 287 ? 8.206 9.652 -7.006 1.00 95.81 287 LYS A CA 1
ATOM 2275 C C . LYS A 1 287 ? 6.750 9.346 -7.305 1.00 95.81 287 LYS A C 1
ATOM 2277 O O . LYS A 1 287 ? 6.454 8.695 -8.297 1.00 95.81 287 LYS A O 1
ATOM 2282 N N . LEU A 1 288 ? 5.849 9.795 -6.443 1.00 96.00 288 LEU A N 1
ATOM 2283 C CA . LEU A 1 288 ? 4.413 9.765 -6.699 1.00 96.00 288 LEU A CA 1
ATOM 2284 C C . LEU A 1 288 ? 3.926 11.199 -6.606 1.00 96.00 288 LEU A C 1
ATOM 2286 O O . LEU A 1 288 ? 3.947 11.754 -5.512 1.00 96.00 288 LEU A O 1
ATOM 2290 N N . CYS A 1 289 ? 3.506 11.801 -7.706 1.00 93.75 289 CYS A N 1
ATOM 2291 C CA . CYS A 1 289 ? 3.065 13.191 -7.723 1.00 93.75 289 CYS A CA 1
ATOM 2292 C C . CYS A 1 289 ? 1.784 13.369 -8.532 1.00 93.75 289 CYS A C 1
ATOM 2294 O O . CYS A 1 289 ? 1.366 12.482 -9.278 1.00 93.75 289 CYS A O 1
ATOM 2296 N N . ASP A 1 290 ? 1.160 14.530 -8.353 1.00 92.25 290 ASP A N 1
ATOM 2297 C CA . ASP A 1 290 ? 0.213 15.024 -9.339 1.00 92.25 290 ASP A CA 1
ATOM 2298 C C . ASP A 1 290 ? 1.006 15.693 -10.470 1.00 92.25 290 ASP A C 1
ATOM 2300 O O . ASP A 1 290 ? 1.931 16.462 -10.204 1.00 92.25 290 ASP A O 1
ATOM 2304 N N . GLU A 1 291 ? 0.652 15.423 -11.720 1.00 93.19 291 GLU A N 1
ATOM 2305 C CA . GLU A 1 291 ? 1.313 15.960 -12.910 1.00 93.19 291 GLU A CA 1
ATOM 2306 C C . GLU A 1 291 ? 1.345 17.495 -12.922 1.00 93.19 291 GLU A C 1
ATOM 2308 O O . GLU A 1 291 ? 2.328 18.083 -13.363 1.00 93.19 291 GLU A O 1
ATOM 2313 N N . SER A 1 292 ? 0.309 18.155 -12.390 1.00 90.62 292 SER A N 1
ATOM 2314 C CA . SER A 1 292 ? 0.259 19.622 -12.296 1.00 90.62 292 SER A CA 1
ATOM 2315 C C . SER A 1 292 ? 1.174 20.193 -11.208 1.00 90.62 292 SER A C 1
ATOM 2317 O O . SER A 1 292 ? 1.485 21.384 -11.216 1.00 90.62 292 SER A O 1
ATOM 2319 N N . ARG A 1 293 ? 1.597 19.357 -10.252 1.00 89.75 293 ARG A N 1
ATOM 2320 C CA . ARG A 1 293 ? 2.414 19.736 -9.092 1.00 89.75 293 ARG A CA 1
ATOM 2321 C C . ARG A 1 293 ? 3.536 18.718 -8.900 1.00 89.75 293 ARG A C 1
ATOM 2323 O O . ARG A 1 293 ? 3.583 18.036 -7.870 1.00 89.75 293 ARG A O 1
ATOM 2330 N N . PRO A 1 294 ? 4.455 18.612 -9.874 1.00 91.19 294 PRO A N 1
ATOM 2331 C CA . PRO A 1 294 ? 5.462 17.568 -9.873 1.00 91.19 294 PRO A CA 1
ATOM 2332 C C . PRO A 1 294 ? 6.369 17.658 -8.649 1.00 91.19 294 PRO A C 1
ATOM 2334 O O . PRO A 1 294 ? 6.848 16.632 -8.201 1.00 91.19 294 PRO A O 1
ATOM 2337 N N . ASP A 1 295 ? 6.595 18.825 -8.053 1.00 89.62 295 ASP A N 1
ATOM 2338 C CA . ASP A 1 295 ? 7.499 18.967 -6.901 1.00 89.62 295 ASP A CA 1
ATOM 2339 C C . ASP A 1 295 ? 6.934 18.418 -5.582 1.00 89.62 295 ASP A C 1
ATOM 2341 O O . ASP A 1 295 ? 7.668 18.264 -4.605 1.00 89.62 295 ASP A O 1
ATOM 2345 N N . ILE A 1 296 ? 5.643 18.077 -5.542 1.00 86.25 296 ILE A N 1
ATOM 2346 C CA . ILE A 1 296 ? 4.985 17.557 -4.344 1.00 86.25 296 ILE A CA 1
ATOM 2347 C C . ILE A 1 296 ? 4.983 16.027 -4.376 1.00 86.25 296 ILE A C 1
ATOM 2349 O O . ILE A 1 296 ? 4.264 15.405 -5.157 1.00 86.25 296 ILE A O 1
ATOM 2353 N N . GLN A 1 297 ? 5.737 15.413 -3.463 1.00 89.56 297 GLN A N 1
ATOM 2354 C CA . GLN A 1 297 ? 5.667 13.974 -3.219 1.00 89.56 297 GLN A CA 1
ATOM 2355 C C . GLN A 1 297 ? 4.381 13.628 -2.451 1.00 89.56 297 GLN A C 1
ATOM 2357 O O . GLN A 1 297 ? 4.194 14.014 -1.298 1.00 89.56 297 GLN A O 1
ATOM 2362 N N . LEU A 1 298 ? 3.496 12.856 -3.071 1.00 88.62 298 LEU A N 1
ATOM 2363 C CA . LEU A 1 298 ? 2.233 12.397 -2.492 1.00 88.62 298 LEU A CA 1
ATOM 2364 C C . LEU A 1 298 ? 2.402 11.146 -1.623 1.00 88.62 298 LEU A C 1
ATOM 2366 O O . LEU A 1 298 ? 1.635 10.951 -0.681 1.00 88.62 298 LEU A O 1
ATOM 2370 N N . CYS A 1 299 ? 3.408 10.306 -1.899 1.00 88.19 299 CYS A N 1
ATOM 2371 C CA . CYS A 1 299 ? 3.706 9.115 -1.103 1.00 88.19 299 CYS A CA 1
ATOM 2372 C C . CYS A 1 299 ? 5.102 9.169 -0.473 1.00 88.19 299 CYS A C 1
ATOM 2374 O O . CYS A 1 299 ? 6.113 9.089 -1.163 1.00 88.19 299 CYS A O 1
ATOM 2376 N N . HIS A 1 300 ? 5.157 9.253 0.855 1.00 81.62 300 HIS A N 1
ATOM 2377 C CA . HIS A 1 300 ? 6.402 9.187 1.613 1.00 81.62 300 HIS A CA 1
ATOM 2378 C C . HIS A 1 300 ? 6.546 7.776 2.188 1.00 81.62 300 HIS A C 1
ATOM 2380 O O . HIS A 1 300 ? 5.865 7.421 3.147 1.00 81.62 300 HIS A O 1
ATOM 2386 N N . TYR A 1 301 ? 7.401 6.961 1.573 1.00 86.56 301 TYR A N 1
ATOM 2387 C CA . TYR A 1 301 ? 7.759 5.631 2.061 1.00 86.56 301 TYR A CA 1
ATOM 2388 C C . TYR A 1 301 ? 9.280 5.470 2.014 1.00 86.56 301 TYR A C 1
ATOM 2390 O O . TYR A 1 301 ? 9.905 5.785 1.002 1.00 86.56 301 TYR A O 1
ATOM 2398 N N . THR A 1 302 ? 9.876 4.971 3.095 1.00 87.44 302 THR A N 1
ATOM 2399 C CA . THR A 1 302 ? 11.318 4.718 3.165 1.00 87.44 302 THR A CA 1
ATOM 2400 C C . THR A 1 302 ? 11.606 3.326 2.614 1.00 87.44 302 THR A C 1
ATOM 2402 O O . THR A 1 302 ? 11.315 2.326 3.260 1.00 87.44 302 THR A O 1
ATOM 2405 N N . LEU A 1 303 ? 12.204 3.231 1.421 1.00 89.25 303 LEU A N 1
ATOM 2406 C CA . LEU A 1 303 ? 12.461 1.935 0.769 1.00 89.25 303 LEU A CA 1
ATOM 2407 C C . LEU A 1 303 ? 13.314 0.976 1.610 1.00 89.25 303 LEU A C 1
ATOM 2409 O O . LEU A 1 303 ? 13.138 -0.238 1.511 1.00 89.25 303 LEU A O 1
ATOM 2413 N N . GLN A 1 304 ? 14.172 1.507 2.484 1.00 87.56 304 GLN A N 1
ATOM 2414 C CA . GLN A 1 304 ? 14.969 0.707 3.412 1.00 87.56 304 GLN A CA 1
ATOM 2415 C C . GLN A 1 304 ? 14.107 -0.155 4.351 1.00 87.56 304 GLN A C 1
ATOM 2417 O O . GLN A 1 304 ? 14.515 -1.263 4.697 1.00 87.56 304 GLN A O 1
ATOM 2422 N N . ASP A 1 305 ? 12.891 0.283 4.689 1.00 86.56 305 ASP A N 1
ATOM 2423 C CA . ASP A 1 305 ? 11.958 -0.484 5.526 1.00 86.56 305 ASP A CA 1
ATOM 2424 C C . ASP A 1 305 ? 11.484 -1.770 4.823 1.00 86.56 305 ASP A C 1
ATOM 2426 O O . ASP A 1 305 ? 11.051 -2.724 5.469 1.00 86.56 305 ASP A O 1
ATOM 2430 N N . ALA A 1 306 ? 11.597 -1.825 3.489 1.00 91.50 306 ALA A N 1
ATOM 2431 C CA . ALA A 1 306 ? 11.314 -3.004 2.674 1.00 91.50 306 ALA A CA 1
ATOM 2432 C C . ALA A 1 306 ? 12.578 -3.731 2.180 1.00 91.50 306 ALA A C 1
ATOM 2434 O O . ALA A 1 306 ? 12.459 -4.657 1.379 1.00 91.50 306 ALA A O 1
ATOM 2435 N N . ALA A 1 307 ? 13.780 -3.369 2.649 1.00 90.00 307 ALA A N 1
ATOM 2436 C CA . ALA A 1 307 ? 15.041 -3.880 2.100 1.00 90.00 307 ALA A CA 1
ATOM 2437 C C . ALA A 1 307 ? 15.164 -5.416 2.134 1.00 90.00 307 ALA A C 1
ATOM 2439 O O . ALA A 1 307 ? 15.757 -6.013 1.236 1.00 90.00 307 ALA A O 1
ATOM 2440 N N . ASN A 1 308 ? 14.564 -6.059 3.139 1.00 90.25 308 ASN A N 1
ATOM 2441 C CA . ASN A 1 308 ? 14.576 -7.516 3.316 1.00 90.25 308 ASN A CA 1
ATOM 2442 C C . ASN A 1 308 ? 13.331 -8.216 2.741 1.00 90.25 308 ASN A C 1
ATOM 2444 O O . ASN A 1 308 ? 13.144 -9.413 2.951 1.00 90.25 308 ASN A O 1
ATOM 2448 N N . SER A 1 309 ? 12.457 -7.479 2.056 1.00 93.50 309 SER A N 1
ATOM 2449 C CA . SER A 1 309 ? 11.227 -7.999 1.462 1.00 93.50 309 SER A CA 1
ATOM 2450 C C . SER A 1 309 ? 11.348 -8.079 -0.053 1.00 93.50 309 SER A C 1
ATOM 2452 O O . SER A 1 309 ? 12.040 -7.270 -0.673 1.00 93.50 309 SER A O 1
ATOM 2454 N N . GLN A 1 310 ? 10.633 -9.028 -0.654 1.00 95.38 310 GLN A N 1
ATOM 2455 C CA . GLN A 1 310 ? 10.543 -9.139 -2.107 1.00 95.38 310 GLN A CA 1
ATOM 2456 C C . GLN A 1 310 ? 9.636 -8.059 -2.695 1.00 95.38 310 GLN A C 1
ATOM 2458 O O . GLN A 1 310 ? 9.927 -7.540 -3.765 1.00 95.38 310 GLN A O 1
ATOM 2463 N N . ALA A 1 311 ? 8.568 -7.691 -1.985 1.00 97.69 311 ALA A N 1
ATOM 2464 C CA . ALA A 1 311 ? 7.663 -6.627 -2.387 1.00 97.69 311 ALA A CA 1
ATOM 2465 C C . ALA A 1 311 ? 7.181 -5.775 -1.214 1.00 97.69 311 ALA A C 1
ATOM 2467 O O . ALA A 1 311 ? 7.170 -6.209 -0.055 1.00 97.69 311 ALA A O 1
ATOM 2468 N N . VAL A 1 312 ? 6.712 -4.575 -1.545 1.00 96.81 312 VAL A N 1
ATOM 2469 C CA . VAL A 1 312 ? 5.973 -3.688 -0.651 1.00 96.81 312 VAL A CA 1
ATOM 2470 C C . VAL A 1 312 ? 4.817 -3.022 -1.388 1.00 96.81 312 VAL A C 1
ATOM 2472 O O . VAL A 1 312 ? 4.985 -2.460 -2.467 1.00 96.81 312 VAL A O 1
ATOM 2475 N N . ILE A 1 313 ? 3.634 -3.050 -0.779 1.00 96.81 313 ILE A N 1
ATOM 2476 C CA . ILE A 1 313 ? 2.498 -2.214 -1.168 1.00 96.81 313 ILE A CA 1
ATOM 2477 C C . ILE A 1 313 ? 2.707 -0.868 -0.476 1.00 96.81 313 ILE A C 1
ATOM 2479 O O . ILE A 1 313 ? 2.511 -0.760 0.737 1.00 96.81 313 ILE A O 1
ATOM 2483 N N . MET A 1 314 ? 3.168 0.141 -1.213 1.00 95.44 314 MET A N 1
ATOM 2484 C CA . MET A 1 314 ? 3.609 1.413 -0.630 1.00 95.44 314 MET A CA 1
ATOM 2485 C C . MET A 1 314 ? 2.428 2.265 -0.187 1.00 95.44 314 MET A C 1
ATOM 2487 O O . MET A 1 314 ? 2.356 2.697 0.966 1.00 95.44 314 MET A O 1
ATOM 2491 N N . CYS A 1 315 ? 1.487 2.489 -1.101 1.00 93.56 315 CYS A N 1
ATOM 2492 C CA . CYS A 1 315 ? 0.333 3.339 -0.871 1.00 93.56 315 CYS A CA 1
ATOM 2493 C C . CYS A 1 315 ? -0.902 2.843 -1.620 1.00 93.56 315 CYS A C 1
ATOM 2495 O O . CYS A 1 315 ? -0.825 2.011 -2.527 1.00 93.56 315 CYS A O 1
ATOM 2497 N N . CYS A 1 316 ? -2.040 3.384 -1.203 1.00 93.75 316 CYS A N 1
ATOM 2498 C CA . CYS A 1 316 ? -3.321 3.234 -1.862 1.00 93.75 316 CYS A CA 1
ATOM 2499 C C . CYS A 1 316 ? -3.866 4.629 -2.166 1.00 93.75 316 CYS A C 1
ATOM 2501 O O . CYS A 1 316 ? -3.969 5.470 -1.270 1.00 93.75 316 CYS A O 1
ATOM 2503 N N . VAL A 1 317 ? -4.198 4.870 -3.428 1.00 93.31 317 VAL A N 1
ATOM 2504 C CA . VAL A 1 317 ? -4.908 6.062 -3.881 1.00 93.31 317 VAL A CA 1
ATOM 2505 C C . VAL A 1 317 ? -6.374 5.676 -3.974 1.00 93.31 317 VAL A C 1
ATOM 2507 O O . VAL A 1 317 ? -6.733 4.805 -4.762 1.00 93.31 317 VAL A O 1
ATOM 2510 N N . THR A 1 318 ? -7.206 6.255 -3.114 1.00 89.69 318 THR A N 1
ATOM 2511 C CA . THR A 1 318 ? -8.600 5.835 -2.935 1.00 89.69 318 THR A CA 1
ATOM 2512 C C . THR A 1 318 ? -9.559 6.985 -3.162 1.00 89.69 318 THR A C 1
ATOM 2514 O O . THR A 1 318 ? -9.303 8.116 -2.739 1.00 89.69 318 THR A O 1
ATOM 2517 N N . ARG A 1 319 ? -10.683 6.679 -3.806 1.00 85.81 319 ARG A N 1
ATOM 2518 C CA . ARG A 1 319 ? -11.781 7.623 -3.986 1.00 85.81 319 ARG A CA 1
ATOM 2519 C C . ARG A 1 319 ? -12.539 7.766 -2.663 1.00 85.81 319 ARG A C 1
ATOM 2521 O O . ARG A 1 319 ? -12.757 6.773 -1.969 1.00 85.81 319 ARG A O 1
ATOM 2528 N N . ILE A 1 320 ? -12.901 8.990 -2.295 1.00 79.62 320 ILE A N 1
ATOM 2529 C CA . ILE A 1 320 ? -13.730 9.303 -1.119 1.00 79.62 320 ILE A CA 1
ATOM 2530 C C . ILE A 1 320 ? -15.151 9.707 -1.546 1.00 79.62 320 ILE A C 1
ATOM 2532 O O . ILE A 1 320 ? -15.412 9.883 -2.733 1.00 79.62 320 ILE A O 1
ATOM 2536 N N . GLU A 1 321 ? -16.082 9.834 -0.594 1.00 73.12 321 GLU A N 1
ATOM 2537 C CA . GLU A 1 321 ? -17.530 9.996 -0.853 1.00 73.12 321 GLU A CA 1
ATOM 2538 C C . GLU A 1 321 ? -17.892 11.158 -1.794 1.00 73.12 321 GLU A C 1
ATOM 2540 O O . GLU A 1 321 ? -18.840 11.054 -2.565 1.00 73.12 321 GLU A O 1
ATOM 2545 N N . ASN A 1 322 ? -17.119 12.247 -1.784 1.00 74.00 322 ASN A N 1
ATOM 2546 C CA . ASN A 1 322 ? -17.326 13.401 -2.669 1.00 74.00 322 ASN A CA 1
ATOM 2547 C C . ASN A 1 322 ? -16.685 13.247 -4.064 1.00 74.00 322 ASN A C 1
ATOM 2549 O O . ASN A 1 322 ? -16.612 14.213 -4.818 1.00 74.00 322 ASN A O 1
ATOM 2553 N N . GLY A 1 323 ? -16.188 12.055 -4.403 1.00 76.75 323 GLY A N 1
ATOM 2554 C CA . GLY A 1 323 ? -15.556 11.747 -5.685 1.00 76.75 323 GLY A CA 1
ATOM 2555 C C . GLY A 1 323 ? -14.079 12.137 -5.790 1.00 76.75 323 GLY A C 1
ATOM 2556 O O . GLY A 1 323 ? -13.437 11.764 -6.770 1.00 76.75 323 GLY A O 1
ATOM 2557 N N . MET A 1 324 ? -13.515 12.836 -4.799 1.00 82.62 324 MET A N 1
ATOM 2558 C CA . MET A 1 324 ? -12.096 13.199 -4.797 1.00 82.62 324 MET A CA 1
ATOM 2559 C C . MET A 1 324 ? -11.193 12.003 -4.451 1.00 82.62 324 MET A C 1
ATOM 2561 O O . MET A 1 324 ? -11.643 10.997 -3.901 1.00 82.62 324 MET A O 1
ATOM 2565 N N . TRP A 1 325 ? -9.898 12.121 -4.754 1.00 86.56 325 TRP A N 1
ATOM 2566 C CA . TRP A 1 325 ? -8.899 11.066 -4.560 1.00 86.56 325 TRP A CA 1
ATOM 2567 C C . TRP A 1 325 ? -7.885 11.408 -3.474 1.00 86.56 325 TRP A C 1
ATOM 2569 O O . TRP A 1 325 ? -7.175 12.407 -3.578 1.00 86.56 325 TRP A O 1
ATOM 2579 N N . GLN A 1 326 ? -7.780 10.560 -2.450 1.00 83.50 326 GLN A N 1
ATOM 2580 C CA . GLN A 1 326 ? -6.805 10.714 -1.365 1.00 83.50 326 GLN A CA 1
ATOM 2581 C C . GLN A 1 326 ? -5.709 9.653 -1.452 1.00 83.50 326 GLN A C 1
ATOM 2583 O O . GLN A 1 326 ? -5.948 8.539 -1.917 1.00 83.50 326 GLN A O 1
ATOM 2588 N N . VAL A 1 327 ? -4.525 9.971 -0.925 1.00 86.94 327 VAL A N 1
ATOM 2589 C CA . VAL A 1 327 ? -3.397 9.034 -0.850 1.00 86.94 327 VAL A CA 1
ATOM 2590 C C . VAL A 1 327 ? -3.190 8.575 0.592 1.00 86.94 327 VAL A C 1
ATOM 2592 O O . VAL A 1 327 ? -2.960 9.380 1.498 1.00 86.94 327 VAL A O 1
ATOM 2595 N N . ILE A 1 328 ? -3.255 7.261 0.794 1.00 86.44 328 ILE A N 1
ATOM 2596 C CA . ILE A 1 328 ? -3.068 6.583 2.076 1.00 86.44 328 ILE A CA 1
ATOM 2597 C C . ILE A 1 328 ? -1.750 5.811 2.056 1.00 86.44 328 ILE A C 1
ATOM 2599 O O . ILE A 1 328 ? -1.471 5.065 1.115 1.00 86.44 328 ILE A O 1
ATOM 2603 N N . GLN A 1 329 ? -0.965 5.925 3.127 1.00 84.25 329 GLN A N 1
ATOM 2604 C CA . GLN A 1 329 ? 0.206 5.070 3.319 1.00 84.25 329 GLN A CA 1
ATOM 2605 C C . GLN A 1 329 ? -0.211 3.648 3.703 1.00 84.25 329 GLN A C 1
ATOM 2607 O O . GLN A 1 329 ? -1.002 3.462 4.627 1.00 84.25 329 GLN A O 1
ATOM 2612 N N . VAL A 1 330 ? 0.373 2.648 3.041 1.00 90.00 330 VAL A N 1
ATOM 2613 C CA . VAL A 1 330 ? 0.112 1.228 3.317 1.00 90.00 330 VAL A CA 1
ATOM 2614 C C . VAL A 1 330 ? 1.327 0.571 3.959 1.00 9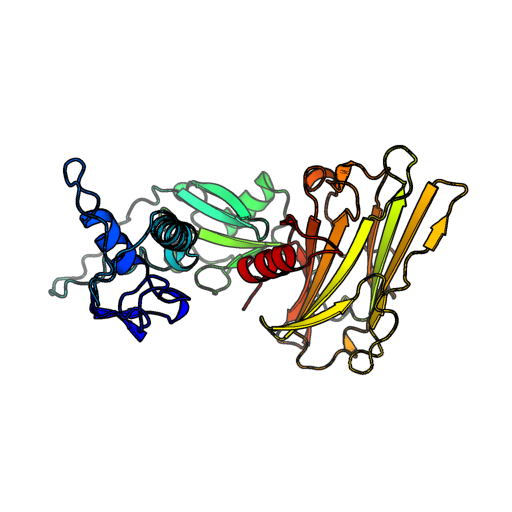0.00 330 VAL A C 1
ATOM 2616 O O . VAL A 1 330 ? 1.232 0.111 5.092 1.00 90.00 330 VAL A O 1
ATOM 2619 N N . GLY A 1 331 ? 2.471 0.554 3.271 1.00 89.31 331 GLY A N 1
ATOM 2620 C CA . GLY A 1 331 ? 3.731 -0.018 3.762 1.00 89.31 331 GLY A CA 1
ATOM 2621 C C . GLY A 1 331 ? 3.688 -1.519 4.078 1.00 89.31 331 GLY A C 1
ATOM 2622 O O . GLY A 1 331 ? 4.427 -1.984 4.941 1.00 89.31 331 GLY A O 1
ATOM 2623 N N . ARG A 1 332 ? 2.795 -2.286 3.442 1.00 88.94 332 ARG A N 1
ATOM 2624 C CA . ARG A 1 332 ? 2.596 -3.719 3.723 1.00 88.94 332 ARG A CA 1
ATOM 2625 C C . ARG A 1 332 ? 3.581 -4.551 2.902 1.00 88.94 332 ARG A C 1
ATOM 2627 O O . ARG A 1 332 ? 3.549 -4.510 1.674 1.00 88.94 332 ARG A O 1
ATOM 2634 N N . LEU A 1 333 ? 4.422 -5.330 3.577 1.00 92.75 333 LEU A N 1
ATOM 2635 C CA . LEU A 1 333 ? 5.390 -6.228 2.940 1.00 92.75 333 LEU A CA 1
ATOM 2636 C C . LEU A 1 333 ? 4.710 -7.473 2.346 1.00 92.75 333 LEU A C 1
ATOM 2638 O O . LEU A 1 333 ? 3.694 -7.946 2.865 1.00 92.75 333 LEU A O 1
ATOM 2642 N N . SER A 1 334 ? 5.279 -8.021 1.271 1.00 93.75 334 SER A N 1
ATOM 2643 C CA . SER A 1 334 ? 4.796 -9.242 0.618 1.00 93.75 334 SER A CA 1
ATOM 2644 C C . SER A 1 334 ? 5.932 -10.048 -0.026 1.00 93.75 334 SER A C 1
ATOM 2646 O O . SER A 1 334 ? 7.002 -9.525 -0.325 1.00 93.75 334 SER A O 1
ATOM 2648 N N . ARG A 1 335 ? 5.674 -11.341 -0.249 1.00 92.94 335 ARG A N 1
ATOM 2649 C CA . ARG A 1 335 ? 6.565 -12.301 -0.931 1.00 92.94 335 ARG A CA 1
ATOM 2650 C C . ARG A 1 335 ? 6.143 -12.566 -2.386 1.00 92.94 335 ARG A C 1
ATOM 2652 O O . ARG A 1 335 ? 6.377 -13.650 -2.905 1.00 92.94 335 ARG A O 1
ATOM 2659 N N . GLY A 1 336 ? 5.378 -11.651 -2.978 1.00 93.75 336 GLY A N 1
ATOM 2660 C CA . GLY A 1 336 ? 4.996 -11.706 -4.391 1.00 93.75 336 GLY A CA 1
ATOM 2661 C C . GLY A 1 336 ? 5.865 -10.772 -5.224 1.00 93.75 336 GLY A C 1
ATOM 2662 O O . GLY A 1 336 ? 6.629 -9.988 -4.670 1.00 93.75 336 GLY A O 1
ATOM 2663 N N . ASN A 1 337 ? 5.723 -10.836 -6.543 1.00 97.00 337 ASN A N 1
ATOM 2664 C CA . ASN A 1 337 ? 6.345 -9.915 -7.499 1.00 97.00 337 ASN A CA 1
ATOM 2665 C C . ASN A 1 337 ? 5.655 -10.017 -8.871 1.00 97.00 337 ASN A C 1
ATOM 2667 O O . ASN A 1 337 ? 4.635 -10.700 -8.990 1.00 97.00 337 ASN A O 1
ATOM 2671 N N . ALA A 1 338 ? 6.237 -9.410 -9.909 1.00 95.12 338 ALA A N 1
ATOM 2672 C CA . ALA A 1 338 ? 5.718 -9.454 -11.278 1.00 95.12 338 ALA A CA 1
ATOM 2673 C C . ALA A 1 338 ? 5.613 -10.860 -11.906 1.00 95.12 338 ALA A C 1
ATOM 2675 O O . ALA A 1 338 ? 4.924 -11.041 -12.905 1.00 95.12 338 ALA A O 1
ATOM 2676 N N . LYS A 1 339 ? 6.240 -11.889 -11.314 1.00 95.19 339 LYS A N 1
ATOM 2677 C CA . LYS A 1 339 ? 6.075 -13.294 -11.738 1.00 95.19 339 LYS A CA 1
ATOM 2678 C C . LYS A 1 339 ? 4.913 -13.991 -11.032 1.00 95.19 339 LYS A C 1
ATOM 2680 O O . LYS A 1 339 ? 4.387 -14.978 -11.538 1.00 95.19 339 LYS A O 1
ATOM 2685 N N . ASN A 1 340 ? 4.539 -13.523 -9.841 1.00 96.19 340 ASN A N 1
ATOM 2686 C CA . ASN A 1 340 ? 3.457 -14.089 -9.045 1.00 96.19 340 ASN A CA 1
ATOM 2687 C C . ASN A 1 340 ? 2.839 -13.029 -8.122 1.00 96.19 340 ASN A C 1
ATOM 2689 O O . ASN A 1 340 ? 3.315 -12.776 -7.010 1.00 96.19 340 ASN A O 1
ATOM 2693 N N . TYR A 1 341 ? 1.717 -12.462 -8.561 1.00 97.06 341 TYR A N 1
ATOM 2694 C CA . TYR A 1 341 ? 1.003 -11.420 -7.825 1.00 97.06 341 TYR A CA 1
ATOM 2695 C C . TYR A 1 341 ? 0.105 -11.933 -6.694 1.00 97.06 341 TYR A C 1
ATOM 2697 O O . TYR A 1 341 ? -0.377 -11.131 -5.891 1.00 97.06 341 TYR A O 1
ATOM 2705 N N . LYS A 1 342 ? -0.130 -13.246 -6.577 1.00 96.19 342 LYS A N 1
ATOM 2706 C CA . LYS A 1 342 ? -1.078 -13.802 -5.597 1.00 96.19 342 LYS A CA 1
ATOM 2707 C C . LYS A 1 342 ? -0.771 -13.380 -4.145 1.00 96.19 342 LYS A C 1
ATOM 2709 O O . LYS A 1 342 ? -1.694 -12.894 -3.488 1.00 96.19 342 LYS A O 1
ATOM 2714 N N . PRO A 1 343 ? 0.484 -13.429 -3.648 1.00 95.50 343 PRO A N 1
ATOM 2715 C CA . PRO A 1 343 ? 0.796 -12.970 -2.292 1.00 95.50 343 PRO A CA 1
ATOM 2716 C C . PRO A 1 343 ? 0.559 -11.468 -2.079 1.00 95.50 343 PRO A C 1
ATOM 2718 O O . PRO A 1 343 ? 0.230 -11.041 -0.973 1.00 95.50 343 PRO A O 1
ATOM 2721 N N . ILE A 1 344 ? 0.728 -10.645 -3.120 1.00 95.94 344 ILE A N 1
ATOM 2722 C CA . ILE A 1 344 ? 0.461 -9.200 -3.063 1.00 95.94 344 ILE A CA 1
ATOM 2723 C C . ILE A 1 344 ? -1.048 -8.961 -2.971 1.00 95.94 344 ILE A C 1
ATOM 2725 O O . ILE A 1 344 ? -1.500 -8.232 -2.091 1.00 95.94 344 ILE A O 1
ATOM 2729 N N . GLN A 1 345 ? -1.840 -9.631 -3.811 1.00 95.06 345 GLN A N 1
ATOM 2730 C CA . GLN A 1 345 ? -3.302 -9.541 -3.771 1.00 95.06 345 GLN A CA 1
ATOM 2731 C C . GLN A 1 345 ? -3.868 -10.004 -2.422 1.00 95.06 345 GLN A C 1
ATOM 2733 O O . GLN A 1 345 ? -4.754 -9.360 -1.866 1.00 95.06 345 GLN A O 1
ATOM 2738 N N . ASP A 1 346 ? -3.345 -11.097 -1.862 1.00 88.94 346 ASP A N 1
ATOM 2739 C CA . ASP A 1 346 ? -3.763 -11.579 -0.544 1.00 88.94 346 ASP A CA 1
ATOM 2740 C C . ASP A 1 346 ? -3.383 -10.585 0.563 1.00 88.94 346 ASP A C 1
ATOM 2742 O O . ASP A 1 346 ? -4.182 -10.324 1.463 1.00 88.94 346 ASP A O 1
ATOM 2746 N N . ALA A 1 347 ? -2.206 -9.959 0.474 1.00 85.31 347 ALA A N 1
ATOM 2747 C CA . ALA A 1 347 ? -1.807 -8.898 1.391 1.00 85.31 347 ALA A CA 1
ATOM 2748 C C . ALA A 1 347 ? -2.732 -7.670 1.293 1.00 85.31 347 ALA A C 1
ATOM 2750 O O . ALA A 1 347 ? -3.126 -7.142 2.334 1.00 85.31 347 ALA A O 1
ATOM 2751 N N . ILE A 1 348 ? -3.144 -7.260 0.086 1.00 86.44 348 ILE A N 1
ATOM 2752 C CA . ILE A 1 348 ? -4.126 -6.183 -0.127 1.00 86.44 348 ILE A CA 1
ATOM 2753 C C . ILE A 1 348 ? -5.469 -6.540 0.523 1.00 86.44 348 ILE A C 1
ATOM 2755 O O . ILE A 1 348 ? -5.944 -5.795 1.383 1.00 86.44 348 ILE A O 1
ATOM 2759 N N . ARG A 1 349 ? -6.041 -7.712 0.204 1.00 83.56 349 ARG A N 1
ATOM 2760 C CA . ARG A 1 349 ? -7.326 -8.170 0.776 1.00 83.56 349 ARG A CA 1
ATOM 2761 C C . ARG A 1 349 ? -7.288 -8.216 2.307 1.00 83.56 349 ARG A C 1
ATOM 2763 O O . ARG A 1 349 ? -8.240 -7.815 2.972 1.00 83.56 349 ARG A O 1
ATOM 2770 N N . ASN A 1 350 ? -6.159 -8.636 2.876 1.00 71.44 350 ASN A N 1
ATOM 2771 C CA . ASN A 1 350 ? -5.960 -8.721 4.322 1.00 71.44 350 ASN A CA 1
ATOM 2772 C C . ASN A 1 350 ? -5.626 -7.378 4.993 1.00 71.44 350 ASN A C 1
ATOM 2774 O O . ASN A 1 350 ? -5.513 -7.331 6.218 1.00 71.44 350 ASN A O 1
ATOM 2778 N N . SER A 1 351 ? -5.401 -6.299 4.237 1.00 62.12 351 SER A N 1
ATOM 2779 C CA . SER A 1 351 ? -5.044 -4.983 4.794 1.00 62.12 351 SER A CA 1
ATOM 2780 C C . SER A 1 351 ? -6.253 -4.156 5.210 1.00 62.12 351 SER A C 1
ATOM 2782 O O . SER A 1 351 ? -6.060 -3.135 5.859 1.00 62.12 351 SER A O 1
ATOM 2784 N N . ARG A 1 352 ? -7.484 -4.603 4.905 1.00 58.59 352 ARG A N 1
ATOM 2785 C CA . ARG A 1 352 ? -8.735 -3.923 5.296 1.00 58.59 352 ARG A CA 1
ATOM 2786 C C . ARG A 1 352 ? -8.693 -2.413 5.026 1.00 58.59 352 ARG A C 1
ATOM 2788 O O . ARG A 1 352 ? -9.201 -1.629 5.828 1.00 58.59 352 ARG A O 1
ATOM 2795 N N . ILE A 1 353 ? -8.073 -1.997 3.919 1.00 53.44 353 ILE A N 1
ATOM 2796 C CA . ILE A 1 353 ? -8.160 -0.610 3.467 1.00 53.44 353 ILE A CA 1
ATOM 2797 C C . ILE A 1 353 ? -9.603 -0.414 3.031 1.00 53.44 353 ILE A C 1
ATOM 2799 O O . ILE A 1 353 ? -9.960 -0.801 1.930 1.00 53.44 353 ILE A O 1
ATOM 2803 N N . ILE A 1 354 ? -10.415 0.060 3.974 1.00 46.12 354 ILE A N 1
ATOM 2804 C CA . ILE A 1 354 ? -11.760 0.602 3.794 1.00 46.12 354 ILE A CA 1
ATOM 2805 C C . ILE A 1 354 ? -12.578 -0.197 2.760 1.00 46.12 354 ILE A C 1
ATOM 2807 O O . ILE A 1 354 ? -12.763 0.227 1.625 1.00 46.12 354 ILE A O 1
ATOM 2811 N N . ILE A 1 355 ? -13.059 -1.373 3.179 1.00 37.22 355 ILE A N 1
ATOM 2812 C CA . ILE A 1 355 ? -14.254 -1.997 2.584 1.00 37.22 355 ILE A CA 1
ATOM 2813 C C . ILE A 1 355 ? -15.428 -1.631 3.467 1.00 37.22 355 ILE A C 1
ATOM 2815 O O . ILE A 1 355 ? -15.299 -1.903 4.688 1.00 37.22 355 ILE A O 1
#

InterPro domains:
  IPR000626 Ubiquitin-like domain [PF00240] (107-175)
  IPR000626 Ubiquitin-like domain [PS50053] (105-175)
  IPR000626 Ubiquitin-like domain [SM00213] (105-176)
  IPR003325 TerD domain [PF02342] (223-332)
  IPR029071 Ubiquitin-like domain superfamily [SSF54236] (100-175)
  IPR051324 Stress and Tellurium Resistance Protein [PTHR32097] (179-336)

Secondary structure (DSSP, 8-state):
-B-TTT--B--GGGS-SS-SSTT-SS--SS-HHHHHHHHHHH--TT--PPPB-TTT--B--HHHHHHHHHHHHT-GGGGTSTTTTS----------S-------SEEEEE-TTS-EEEEEGGG--BHHHHHHHHHHHH---GGGEEEEETTEEPPTTSBGGGGT--TT-EEEEEEEEE---GGG---EEEEEEEEEPGGGS---EEEEEEEEETTEEEEEESTT-S-BTTBTTEEE---EEETTTTEEEEEEEEEGGGS-TT--EEEEEEEESSSS-GGGSEEEEEEEEETTBTTS-S----GGGGTTSSEEEEEEEEE-TTS-EEEEEEEEEES-BTTB-HHHHHHHHTT----

Sequence (355 aa):
MKCSACQINKLTNEFPPTKPTDKCEHVSTLCLRCLVAEIEKQKKPSSIESIRCVECNSPMNETEQEFLLTTWRNAAFKLDNELDLLSQNPTHNNYIEGDTLPNNGHIYVVLLNGHKLKLDLAKVPTVYALKMHIKMELGVQISKQKLLFNRQELNATNKLSNYGIRDNSHVQLIVILYSISEAEAVRSLVFDLNWGFPSGVQDYLDGTCMVYSGAELLMIFDYSSNNHPNFPNMRHSGDVIDYANSRGSHQITAKLDELPGNVTHLYFILSAWNCDTIGKFNTPMFKLCDESRPDIQLCHYTLQDAANSQAVIMCCVTRIENGMWQVIQVGRLSRGNAKNYKPIQDAIRNSRIII